Protein 8S9M (pdb70)

Radius of gyration: 17.03 Å; Cα contacts (8 Å, |Δi|>4): 498; chains: 1; bounding box: 38×36×54 Å

Organism: Adineta vaga (NCBI:txid104782)

Structure (mmCIF, N/CA/C/O backbone):
data_8S9M
#
_entry.id   8S9M
#
_cell.length_a   57.581
_cell.length_b   69.096
_cell.length_c   124.498
_cell.angle_alpha   90.000
_cell.angle_beta   90.000
_cell.angle_gamma   90.000
#
_symmetry.space_group_name_H-M   'C 2 2 21'
#
loop_
_entity.id
_entity.type
_entity.pdbx_description
1 polymer 'DNA cytosine-N4 methyltransferase'
2 non-polymer SINEFUNGIN
3 non-polymer 1,2-ETHANEDIOL
4 water water
#
loop_
_atom_site.group_PDB
_atom_site.id
_atom_site.type_symbol
_atom_site.label_atom_id
_atom_site.label_alt_id
_atom_site.label_comp_id
_atom_site.label_asym_id
_atom_site.label_entity_id
_atom_site.label_seq_id
_atom_site.pdbx_PDB_ins_code
_atom_site.Cartn_x
_atom_site.Cartn_y
_atom_site.Cartn_z
_atom_site.occupancy
_atom_site.B_iso_or_equiv
_atom_site.auth_seq_id
_atom_site.auth_comp_id
_atom_site.auth_asym_id
_atom_site.auth_atom_id
_atom_site.pdbx_PDB_model_num
ATOM 1 N N . SER A 1 2 ? 8.56700 9.43500 9.33600 1.000 24.52810 79 SER A N 1
ATOM 2 C CA . SER A 1 2 ? 7.94200 9.50700 8.02300 1.000 22.97265 79 SER A CA 1
ATOM 3 C C . SER A 1 2 ? 8.88000 8.94300 6.96000 1.000 19.21167 79 SER A C 1
ATOM 4 O O . SER A 1 2 ? 10.05500 8.69500 7.22700 1.000 17.87204 79 SER A O 1
ATOM 7 N N . PHE A 1 3 ? 8.34200 8.74100 5.75800 1.000 17.50094 80 PHE A N 1
ATOM 8 C CA . PHE A 1 3 ? 9.12200 8.20800 4.64900 1.000 15.59282 80 PHE A CA 1
ATOM 9 C C . PHE A 1 3 ? 10.29800 9.12400 4.32600 1.000 14.46374 80 PHE A C 1
ATOM 10 O O . PHE A 1 3 ? 10.16200 10.35000 4.28400 1.000 16.18500 80 PHE A O 1
ATOM 18 N N . THR A 1 4 ? 11.45700 8.52100 4.07900 1.000 12.27663 81 THR A N 1
ATOM 19 C CA . THR A 1 4 ? 12.66500 9.26000 3.72100 1.000 13.48467 81 THR A CA 1
ATOM 20 C C . THR A 1 4 ? 12.70500 9.43300 2.20600 1.000 12.63194 81 THR A C 1
ATOM 21 O O . THR A 1 4 ? 12.87800 8.45800 1.47000 1.000 13.54521 81 THR A O 1
ATOM 25 N N . ASN A 1 5 ? 12.56100 10.67400 1.74400 1.000 10.38430 82 ASN A N 1
ATOM 26 C CA . ASN A 1 5 ? 12.67200 10.96300 0.31700 1.000 10.78961 82 ASN A CA 1
ATOM 27 C C . ASN A 1 5 ? 14.12400 10.81900 -0.11600 1.000 11.91869 82 ASN A C 1
ATOM 28 O O . ASN A 1 5 ? 15.04300 11.25400 0.58800 1.000 13.88735 82 ASN A O 1
ATOM 33 N N . LYS A 1 6 ? 14.34300 10.19400 -1.27000 1.000 10.93437 83 LYS A N 1
ATOM 34 C CA . LYS A 1 6 ? 15.72400 9.95700 -1.66700 1.000 12.49245 83 LYS A CA 1
ATOM 35 C C . LYS A 1 6 ? 15.85000 9.65300 -3.15300 1.000 10.79224 83 LYS A C 1
ATOM 36 O O . LYS A 1 6 ? 14.91500 9.18100 -3.80900 1.000 10.43694 83 LYS A O 1
ATOM 42 N N . TYR A 1 7 ? 17.05000 9.92300 -3.65300 1.000 10.26586 84 TYR A N 1
ATOM 43 C CA . TYR A 1 7 ? 17.52700 9.49800 -4.96100 1.000 10.68697 84 TYR A CA 1
ATOM 44 C C . TYR A 1 7 ? 18.57500 8.43000 -4.68200 1.000 11.52391 84 TYR A C 1
ATOM 45 O O . TYR A 1 7 ? 19.59200 8.71200 -4.03300 1.000 12.27663 84 TYR A O 1
ATOM 54 N N . VAL A 1 8 ? 18.31200 7.20700 -5.13500 1.000 11.67393 85 VAL A N 1
ATOM 55 C CA . VAL A 1 8 ? 19.15000 6.04700 -4.84700 1.000 13.26622 85 VAL A CA 1
ATOM 56 C C . VAL A 1 8 ? 19.89900 5.65300 -6.11300 1.000 12.87934 85 VAL A C 1
ATOM 57 O O . VAL A 1 8 ? 19.30800 5.59100 -7.19900 1.000 12.97408 85 VAL A O 1
ATOM 61 N N . VAL A 1 9 ? 21.19800 5.38800 -5.97800 1.000 13.05041 86 VAL A N 1
ATOM 62 C CA . VAL A 1 9 ? 21.98600 4.87100 -7.09400 1.000 13.41624 86 VAL A CA 1
ATOM 63 C C . VAL A 1 9 ? 21.79400 3.35700 -7.11800 1.000 13.74523 86 VAL A C 1
ATOM 64 O O . VAL A 1 9 ? 22.34700 2.62500 -6.28800 1.000 16.25606 86 VAL A O 1
ATOM 68 N N . LEU A 1 10 ? 20.98800 2.88700 -8.06900 1.000 13.46362 87 LEU A N 1
ATOM 69 C CA . LEU A 1 10 ? 20.53700 1.50500 -8.10900 1.000 14.45847 87 LEU A CA 1
ATOM 70 C C . LEU A 1 10 ? 19.89000 1.24100 -9.45900 1.000 13.02935 87 LEU A C 1
ATOM 71 O O . LEU A 1 10 ? 19.24500 2.12400 -10.03300 1.000 13.93999 87 LEU A O 1
ATOM 76 N N . ASP A 1 11 ? 20.06800 0.01600 -9.95000 1.000 12.71879 88 ASP A N 1
ATOM 77 C CA . ASP A 1 11 ? 19.36700 -0.42900 -11.14800 1.000 11.87395 88 ASP A CA 1
ATOM 78 C C . ASP A 1 11 ? 17.85700 -0.29600 -10.96600 1.000 11.76868 88 ASP A C 1
ATOM 79 O O . ASP A 1 11 ? 17.31300 -0.57300 -9.89300 1.000 13.16358 88 ASP A O 1
ATOM 84 N N . SER A 1 12 ? 17.17800 0.08500 -12.05100 1.000 11.02648 89 SER A N 1
ATOM 85 C CA A SER A 1 12 ? 15.75700 0.41800 -11.97700 0.529 11.98186 89 SER A CA 1
ATOM 86 C CA B SER A 1 12 ? 15.75600 0.41600 -11.98600 0.471 12.08977 89 SER A CA 1
ATOM 87 C C . SER A 1 12 ? 14.91000 -0.78800 -11.58400 1.000 12.08450 89 SER A C 1
ATOM 88 O O . SER A 1 12 ? 14.01000 -0.67700 -10.74400 1.000 12.47666 89 SER A O 1
ATOM 93 N N . LEU A 1 13 ? 15.16300 -1.94900 -12.19400 1.000 11.81605 90 LEU A N 1
ATOM 94 C CA . LEU A 1 13 ? 14.38500 -3.13200 -11.83100 1.000 12.99251 90 LEU A CA 1
ATOM 95 C C . LEU A 1 13 ? 14.67100 -3.56600 -10.40000 1.000 12.59246 90 LEU A C 1
ATOM 96 O O . LEU A 1 13 ? 13.75200 -3.96500 -9.67200 1.000 13.33729 90 LEU A O 1
ATOM 101 N N . GLU A 1 14 ? 15.93700 -3.50500 -9.97800 1.000 12.92671 91 GLU A N 1
ATOM 102 C CA . GLU A 1 14 ? 16.24200 -3.81700 -8.58400 1.000 13.90841 91 GLU A CA 1
ATOM 103 C C . GLU A 1 14 ? 15.51500 -2.86000 -7.64800 1.000 13.42940 91 GLU A C 1
ATOM 104 O O . GLU A 1 14 ? 14.99300 -3.27400 -6.60400 1.000 14.36372 91 GLU A O 1
ATOM 106 N N . GLY A 1 15 ? 15.44300 -1.58000 -8.01900 1.000 12.83459 92 GLY A N 1
ATOM 107 C CA . GLY A 1 15 ? 14.73300 -0.62000 -7.18900 1.000 11.38442 92 GLY A CA 1
ATOM 108 C C . GLY A 1 15 ? 13.23600 -0.86800 -7.16000 1.000 11.31336 92 GLY A C 1
ATOM 109 O O . GLY A 1 15 ? 12.60900 -0.83300 -6.09600 1.000 12.84775 92 GLY A O 1
ATOM 110 N N . LEU A 1 16 ? 12.63900 -1.11100 -8.32900 1.000 10.66591 93 LEU A N 1
ATOM 111 C CA . LEU A 1 16 ? 11.20600 -1.38900 -8.37500 1.000 9.92898 93 LEU A CA 1
ATOM 112 C C . LEU A 1 16 ? 10.86000 -2.62800 -7.56600 1.000 11.20019 93 LEU A C 1
ATOM 113 O O . LEU A 1 16 ? 9.82800 -2.66600 -6.88900 1.000 11.73709 93 LEU A O 1
ATOM 118 N N . ARG A 1 17 ? 11.70700 -3.65500 -7.62900 1.000 10.56853 94 ARG A N 1
ATOM 119 C CA . ARG A 1 17 ? 11.45600 -4.88400 -6.88600 1.000 11.73709 94 ARG A CA 1
ATOM 120 C C . ARG A 1 17 ? 11.73000 -4.74800 -5.39600 1.000 12.66352 94 ARG A C 1
ATOM 121 O O . ARG A 1 17 ? 11.43900 -5.68100 -4.63900 1.000 15.01643 94 ARG A O 1
ATOM 129 N N . SER A 1 18 ? 12.27800 -3.61600 -4.96000 1.000 12.65299 95 SER A N 1
ATOM 130 C CA A SER A 1 18 ? 12.42100 -3.32200 -3.54200 0.643 12.93461 95 SER A CA 1
ATOM 131 C CA B SER A 1 18 ? 12.42100 -3.31900 -3.54200 0.357 13.90577 95 SER A CA 1
ATOM 132 C C . SER A 1 18 ? 11.17300 -2.68300 -2.94700 1.000 12.98461 95 SER A C 1
ATOM 133 O O . SER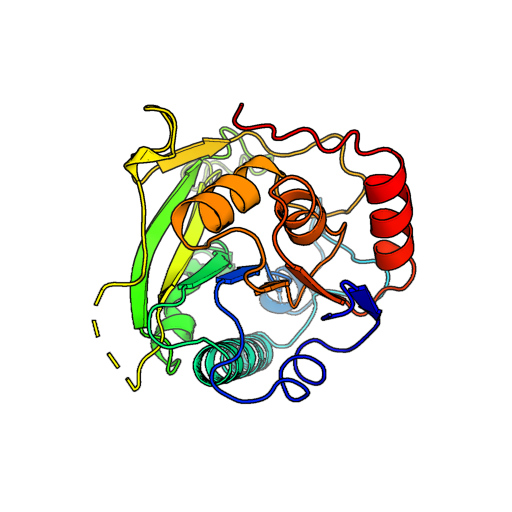 A 1 18 ? 11.11100 -2.50100 -1.72500 1.000 15.07960 95 SER A O 1
ATOM 138 N N . LEU A 1 19 ? 10.18500 -2.34700 -3.77100 1.000 10.10795 96 LEU A N 1
ATOM 139 C CA . LEU A 1 19 ? 8.96700 -1.69800 -3.30900 1.000 9.01308 96 LEU A CA 1
ATOM 140 C C . LEU A 1 19 ? 7.84400 -2.71200 -3.14400 1.000 9.40787 96 LEU A C 1
ATOM 141 O O . LEU A 1 19 ? 7.64700 -3.56900 -4.01300 1.000 9.88950 96 LEU A O 1
ATOM 146 N N . PRO A 1 20 ? 7.09500 -2.62900 -2.04800 1.000 10.12374 97 PRO A N 1
ATOM 147 C CA . PRO A 1 20 ? 5.94400 -3.52000 -1.87200 1.000 9.86055 97 PRO A CA 1
ATOM 148 C C . PRO A 1 20 ? 4.85400 -3.22800 -2.89800 1.000 9.48682 97 PRO A C 1
ATOM 149 O O . PRO A 1 20 ? 4.81100 -2.16300 -3.52100 1.000 11.10281 97 PRO A O 1
ATOM 153 N N . ASP A 1 21 ? 3.96000 -4.20300 -3.06700 1.000 10.05005 98 ASP A N 1
ATOM 154 C CA . ASP A 1 21 ? 2.79000 -4.00000 -3.91400 1.000 11.18703 98 ASP A CA 1
ATOM 155 C C . ASP A 1 21 ? 1.99000 -2.79000 -3.43100 1.000 11.65550 98 ASP A C 1
ATOM 156 O O . ASP A 1 21 ? 1.96300 -2.47300 -2.24000 1.000 11.95028 98 ASP A O 1
ATOM 161 N N . ASN A 1 22 ? 1.32900 -2.11000 -4.37200 1.000 11.47390 99 ASN A N 1
ATOM 162 C CA . ASN A 1 22 ? 0.26800 -1.15400 -4.04000 1.000 13.01619 99 ASN A CA 1
ATOM 163 C C . ASN A 1 22 ? 0.76800 -0.02700 -3.14200 1.000 13.91367 99 ASN A C 1
ATOM 164 O O . ASN A 1 22 ? 0.11100 0.34400 -2.16300 1.000 16.38765 99 ASN A O 1
ATOM 169 N N . SER A 1 23 ? 1.93800 0.52200 -3.46100 1.000 13.56100 100 SER A N 1
ATOM 170 C CA . SER A 1 23 ? 2.58000 1.47000 -2.56400 1.000 14.51111 100 SER A CA 1
ATOM 171 C C . SER A 1 23 ? 2.92400 2.82100 -3.17700 1.000 13.24254 100 SER A C 1
ATOM 172 O O . SER A 1 23 ? 3.33700 3.71900 -2.43800 1.000 16.40607 100 SER A O 1
ATOM 175 N N . VAL A 1 24 ? 2.74500 3.01300 -4.48000 1.000 11.47127 101 VAL A N 1
ATOM 176 C CA . VAL A 1 24 ? 3.13200 4.24800 -5.15900 1.000 11.24493 101 VAL A CA 1
ATOM 177 C C . VAL A 1 24 ? 1.90000 4.85500 -5.82400 1.000 9.96320 101 VAL A C 1
ATOM 178 O O . VAL A 1 24 ? 1.17400 4.15900 -6.54100 1.000 10.05005 101 VAL A O 1
ATOM 182 N N . GLN A 1 25 ? 1.65700 6.15100 -5.58000 1.000 10.38956 102 GLN A N 1
ATOM 183 C CA . GLN A 1 25 ? 0.48900 6.80400 -6.17100 1.000 9.30785 102 GLN A CA 1
ATOM 184 C C . GLN A 1 25 ? 0.74200 7.27600 -7.59800 1.000 9.25522 102 GLN A C 1
ATOM 185 O O . GLN A 1 25 ? -0.17100 7.23400 -8.43000 1.000 9.82897 102 GLN A O 1
ATOM 191 N N . CYS A 1 26 ? 1.95300 7.73300 -7.89900 1.000 9.35786 103 CYS A N 1
ATOM 192 C CA . CYS A 1 26 ? 2.23300 8.34100 -9.19600 1.000 10.00531 103 CYS A CA 1
ATOM 193 C C . CYS A 1 26 ? 3.65900 8.00500 -9.60500 1.000 9.84213 103 CYS A C 1
ATOM 194 O O . CYS A 1 26 ? 4.58900 8.16300 -8.80700 1.000 10.56590 103 CYS A O 1
ATOM 197 N N . VAL A 1 27 ? 3.82200 7.52900 -10.83700 1.000 7.97875 104 VAL A N 1
ATOM 198 C CA . VAL A 1 27 ? 5.12800 7.32300 -11.45600 1.000 7.88137 104 VAL A CA 1
ATOM 199 C C . VAL A 1 27 ? 5.22800 8.27400 -12.64200 1.000 8.14982 104 VAL A C 1
ATOM 200 O O . VAL A 1 27 ? 4.28000 8.39200 -13.42600 1.000 9.56052 104 VAL A O 1
ATOM 204 N N . VAL A 1 28 ? 6.35200 8.97100 -12.75900 1.000 7.58923 105 VAL A N 1
ATOM 205 C CA . VAL A 1 28 ? 6.65600 9.76300 -13.94700 1.000 8.81043 105 VAL A CA 1
ATOM 206 C C . VAL A 1 28 ? 8.05600 9.38400 -14.37900 1.000 8.45249 105 VAL A C 1
ATOM 207 O O . VAL A 1 28 ? 8.99100 9.45700 -13.57500 1.000 10.33166 105 VAL A O 1
ATOM 211 N N . THR A 1 29 ? 8.21000 8.98700 -15.63900 1.000 7.48922 106 THR A N 1
ATOM 212 C CA . THR A 1 29 ? 9.51700 8.48300 -16.02700 1.000 8.11824 106 THR A CA 1
ATOM 213 C C . THR A 1 29 ? 9.67800 8.52200 -17.53700 1.000 7.11549 106 THR A C 1
ATOM 214 O O . THR A 1 29 ? 8.70200 8.43600 -18.28400 1.000 7.95769 106 THR A O 1
ATOM 218 N N . SER A 1 30 ? 10.92900 8.64800 -17.96000 1.000 6.86019 107 SER A N 1
ATOM 219 C CA . SER A 1 30 ? 11.34100 8.51200 -19.34400 1.000 6.67596 107 SER A CA 1
ATOM 220 C C . SER A 1 30 ? 12.58600 7.63300 -19.39300 1.000 7.16023 107 SER A C 1
ATOM 221 O O . SER A 1 30 ? 13.66300 8.05100 -18.93900 1.000 9.70001 107 SER A O 1
ATOM 224 N N . PRO A 1 31 ? 12.48000 6.41200 -19.91000 1.000 7.85505 108 PRO A N 1
ATOM 225 C CA . PRO A 1 31 ? 13.63600 5.50800 -19.93600 1.000 7.62607 108 PRO A CA 1
ATOM 226 C C . PRO A 1 31 ? 14.61300 5.91300 -21.02500 1.000 8.92623 108 PRO A C 1
ATOM 227 O O . PRO A 1 31 ? 14.28200 6.72900 -21.90100 1.000 9.10257 108 PRO A O 1
ATOM 231 N N . PRO A 1 32 ? 15.82700 5.36500 -21.02900 1.000 8.90781 109 PRO A N 1
ATOM 232 C CA A PRO A 1 32 ? 16.65600 5.47200 -22.23400 0.451 9.82107 109 PRO A CA 1
ATOM 233 C CA B PRO A 1 32 ? 16.65300 5.47800 -22.23600 0.549 9.75265 109 PRO A CA 1
ATOM 234 C C . PRO A 1 32 ? 15.87100 4.91700 -23.41300 1.000 9.63421 109 PRO A C 1
ATOM 235 O O . PRO A 1 32 ? 15.10300 3.96300 -23.26700 1.000 10.62380 109 PRO A O 1
ATOM 242 N N . TYR A 1 33 ? 16.05200 5.53400 -24.58600 1.000 8.86570 110 TYR A N 1
ATOM 243 C CA . TYR A 1 33 ? 15.24200 5.20000 -25.76000 1.000 9.64211 110 TYR A CA 1
ATOM 244 C C . TYR A 1 33 ? 15.87400 4.15700 -26.67900 1.000 9.91319 110 TYR A C 1
ATOM 245 O O . TYR A 1 33 ? 15.25300 3.78000 -27.67900 1.000 11.20019 110 TYR A O 1
ATOM 254 N N . ASN A 1 34 ? 17.08300 3.69100 -26.37500 1.000 9.72106 111 ASN A N 1
ATOM 255 C CA . ASN A 1 34 ? 17.75500 2.65000 -27.16100 1.000 9.97636 111 ASN A CA 1
ATOM 256 C C . ASN A 1 34 ? 17.92900 3.04500 -28.62500 1.000 11.36336 111 ASN A C 1
ATOM 257 O O . ASN A 1 34 ? 17.76200 2.22100 -29.52300 1.000 12.11609 111 ASN A O 1
ATOM 262 N N . LYS A 1 35 ? 18.27200 4.31000 -28.86900 1.000 13.18727 112 LYS A N 1
ATOM 263 C CA . LYS A 1 35 ? 18.45200 4.74900 -30.25000 1.000 14.61375 112 LYS A CA 1
ATOM 264 C C . LYS A 1 35 ? 19.67700 4.09800 -30.88500 1.000 14.71640 112 LYS A C 1
ATOM 265 O O . LYS A 1 35 ? 19.61600 3.63300 -32.02900 1.000 15.19803 112 LYS A O 1
ATOM 271 N N . LEU A 1 36 ? 20.79600 4.04200 -30.15800 1.000 13.69785 113 LEU A N 1
ATOM 272 C CA . LEU A 1 36 ? 21.97300 3.36200 -30.69000 1.000 14.84273 113 LEU A CA 1
ATOM 273 C C . LEU A 1 36 ? 21.71500 1.86600 -30.84800 1.000 13.44519 113 LEU A C 1
ATOM 274 O O . LEU A 1 36 ? 22.09300 1.26900 -31.86500 1.000 12.40823 113 LEU A O 1
ATOM 279 N N . GLY A 1 37 ? 21.04200 1.25700 -29.86800 1.000 12.87934 114 GLY A N 1
ATOM 280 C CA . GLY A 1 37 ? 20.77900 -0.17200 -29.93400 1.000 12.68458 114 GLY A CA 1
ATOM 281 C C . GLY A 1 37 ? 19.85300 -0.55500 -31.07300 1.000 13.28202 114 GLY A C 1
ATOM 282 O O . GLY A 1 37 ? 20.04500 -1.59200 -31.71500 1.000 14.16633 114 GLY A O 1
ATOM 283 N N . LEU A 1 38 ? 18.83700 0.27300 -31.33900 1.000 12.80038 115 LEU A N 1
ATOM 284 C CA . LEU A 1 38 ? 17.94800 0.02300 -32.47000 1.000 13.18727 115 LEU A CA 1
ATOM 285 C C . LEU A 1 38 ? 18.71200 0.03400 -33.78600 1.000 14.89274 115 LEU A C 1
ATOM 286 O O . LEU A 1 38 ? 18.38600 -0.72900 -34.70300 1.000 15.56913 115 LEU A O 1
ATOM 291 N N . ARG A 1 39 ? 19.73400 0.88000 -33.88600 1.000 15.97444 116 ARG A N 1
ATOM 292 C CA . ARG A 1 39 ? 20.61600 0.97000 -35.03800 1.000 18.15365 116 ARG A CA 1
ATOM 293 C C . ARG A 1 39 ? 21.67700 -0.12200 -35.06100 1.000 20.39603 116 ARG A C 1
ATOM 294 O O . ARG A 1 39 ? 22.59500 -0.05300 -35.88900 1.000 21.05926 116 ARG A O 1
ATOM 302 N N . GLU A 1 40 ? 21.58200 -1.11800 -34.18000 1.000 22.31205 117 GLU A N 1
ATOM 303 C CA . GLU A 1 40 ? 22.55800 -2.20800 -34.11900 1.000 25.20713 117 GLU A CA 1
ATOM 304 C C . GLU A 1 40 ? 23.97000 -1.70000 -33.83100 1.000 23.79907 117 GLU A C 1
ATOM 305 O O . GLU A 1 40 ? 24.96200 -2.30000 -34.25800 1.000 23.96751 117 GLU A O 1
ATOM 311 N N . GLY A 1 41 ? 24.06900 -0.59200 -33.09700 1.000 23.69642 118 GLY A N 1
ATOM 312 C CA . GLY A 1 41 ? 25.35100 -0.03900 -32.71600 1.000 24.58600 118 GLY A CA 1
ATOM 313 C C . GLY A 1 41 ? 25.99500 0.86500 -33.74100 1.000 25.79404 118 GLY A C 1
ATOM 314 O O . GLY A 1 41 ? 27.16400 1.23000 -33.56900 1.000 26.48360 118 GLY A O 1
ATOM 315 N N . ARG A 1 42 ? 25.28000 1.23100 -34.80100 1.000 26.34674 119 ARG A N 1
ATOM 316 C CA . ARG A 1 42 ? 25.82500 2.13700 -35.80600 1.000 28.39962 119 ARG A CA 1
ATOM 317 C C . ARG A 1 42 ? 25.79100 3.56300 -35.27400 1.000 26.48623 119 ARG A C 1
ATOM 318 O O . ARG A 1 42 ? 24.70700 4.07700 -34.98000 1.000 25.28609 119 ARG A O 1
ATOM 326 N N . PRO A 1 43 ? 26.93400 4.23500 -35.15000 1.000 25.77562 120 PRO A N 1
ATOM 327 C CA . PRO A 1 43 ? 26.94300 5.59100 -34.59000 1.000 25.94669 120 PRO A CA 1
ATOM 328 C C . PRO A 1 43 ? 26.15200 6.56700 -35.44900 1.000 25.92300 120 PRO A C 1
ATOM 329 O O . PRO A 1 43 ? 25.96000 6.37100 -36.65100 1.000 26.05197 120 PRO A O 1
ATOM 333 N N . TYR A 1 44 ? 25.70900 7.64800 -34.80900 1.000 26.42306 121 TYR A N 1
ATOM 334 C CA . TYR A 1 44 ? 24.94500 8.69300 -35.47900 1.000 28.79703 121 TYR A CA 1
ATOM 335 C C . TYR A 1 44 ? 25.28900 10.03900 -34.85200 1.000 30.06824 121 TYR A C 1
ATOM 336 O O . TYR A 1 44 ? 25.72800 10.11600 -33.70300 1.000 29.21550 121 TYR A O 1
ATOM 345 N N . LEU A 1 45 ? 25.09000 11.10300 -35.62900 1.000 32.42115 122 LEU A N 1
ATOM 346 C CA . LEU A 1 45 ? 25.35800 12.45000 -35.14000 1.000 35.41362 122 LEU A CA 1
ATOM 347 C C . LEU A 1 45 ? 24.33000 12.85400 -34.09100 1.000 37.00591 122 LEU A C 1
ATOM 348 O O . LEU A 1 45 ? 23.14900 12.51100 -34.18900 1.000 38.01130 122 LEU A O 1
ATOM 353 N N . GLY A 1 46 ? 24.78200 13.60300 -33.08900 1.000 37.35595 123 GLY A N 1
ATOM 354 C CA . GLY A 1 46 ? 23.91200 13.95700 -31.98500 1.000 37.16646 123 GLY A CA 1
ATOM 355 C C . GLY A 1 46 ? 23.57300 12.78500 -31.09300 1.000 36.42163 123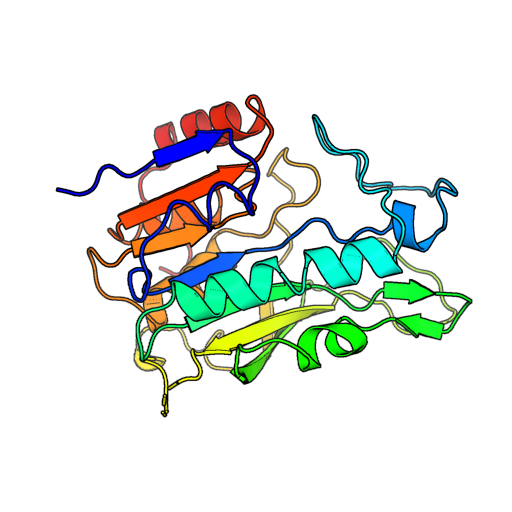 GLY A C 1
ATOM 356 O O . GLY A 1 46 ? 22.49300 12.75400 -30.49700 1.000 36.66377 123 GLY A O 1
ATOM 357 N N . GLN A 1 47 ? 24.48100 11.82100 -30.98200 1.000 35.17148 124 GLN A N 1
ATOM 358 C CA . GLN A 1 47 ? 24.20700 10.58600 -30.26300 1.000 34.12136 124 GLN A CA 1
ATOM 359 C C . GLN A 1 47 ? 24.11700 10.84800 -28.76600 1.000 31.64211 124 GLN A C 1
ATOM 360 O O . GLN A 1 47 ? 24.95200 11.55700 -28.19700 1.000 31.92636 124 GLN A O 1
ATOM 366 N N . ILE A 1 48 ? 23.10200 10.27500 -28.12600 1.000 29.22603 125 ILE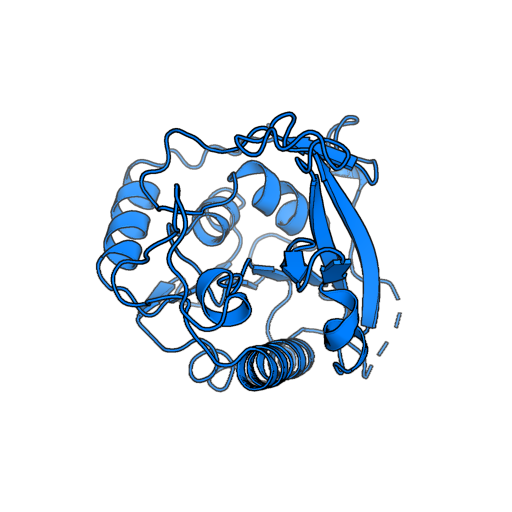 A N 1
ATOM 367 C CA . ILE A 1 48 ? 22.93500 10.41500 -26.68200 1.000 27.60479 125 ILE A CA 1
ATOM 368 C C . ILE A 1 48 ? 23.85600 9.42100 -25.98600 1.000 26.24410 125 ILE A C 1
ATOM 369 O O . ILE A 1 48 ? 23.73100 8.20600 -26.17000 1.000 25.69929 125 ILE A O 1
ATOM 374 N N . ILE A 1 49 ? 24.78400 9.93600 -25.18700 1.000 25.23082 126 ILE A N 1
ATOM 375 C CA . ILE A 1 49 ? 25.69100 9.11600 -24.39900 1.000 24.67549 126 ILE A CA 1
ATOM 376 C C . ILE A 1 49 ? 25.48000 9.48600 -22.94300 1.000 22.94107 126 ILE A C 1
ATOM 377 O O . ILE A 1 49 ? 25.69700 10.64100 -22.55600 1.000 23.36744 126 ILE A O 1
ATOM 382 N N . TYR A 1 50 ? 25.05400 8.51900 -22.14400 1.000 20.65658 127 TYR A N 1
ATOM 383 C CA . TYR A 1 50 ? 24.87200 8.74600 -20.72200 1.000 17.71676 127 TYR A CA 1
ATOM 384 C C . TYR A 1 50 ? 26.17000 8.47600 -19.96900 1.000 18.32736 127 TYR A C 1
ATOM 385 O O . TYR A 1 50 ? 27.08800 7.82200 -20.47300 1.000 19.67489 127 TYR A O 1
ATOM 394 N N . ASP A 1 51 ? 26.22300 8.99000 -18.73700 1.000 18.48001 128 ASP A N 1
ATOM 395 C CA . ASP A 1 51 ? 27.42700 8.90600 -17.91300 1.000 20.22495 128 ASP A CA 1
ATOM 396 C C . ASP A 1 51 ? 27.93600 7.47200 -17.79400 1.000 20.16968 128 ASP A C 1
ATOM 397 O O . ASP A 1 51 ? 29.13500 7.21100 -17.95400 1.000 21.04084 128 ASP A O 1
ATOM 402 N N . THR A 1 52 ? 27.03300 6.52400 -17.51200 1.000 20.44603 129 THR A N 1
ATOM 403 C CA . THR A 1 52 ? 27.40700 5.13000 -17.28700 1.000 20.58289 129 THR A CA 1
ATOM 404 C C . THR A 1 52 ? 26.57300 4.16400 -18.12200 1.000 20.12494 129 THR A C 1
ATOM 405 O O . THR A 1 52 ? 26.47400 2.98200 -17.77400 1.000 21.94095 129 THR A O 1
ATOM 409 N N . TYR A 1 53 ? 25.97000 4.63000 -19.21400 1.000 16.86139 130 TYR A N 1
ATOM 410 C CA . TYR A 1 53 ? 25.12000 3.75700 -20.01300 1.000 16.23500 130 TYR A CA 1
ATOM 411 C C . TYR A 1 53 ? 25.22800 4.13400 -21.48200 1.000 18.00100 130 TYR A C 1
ATOM 412 O O . TYR A 1 53 ? 25.02900 5.29900 -21.83700 1.000 17.49831 130 TYR A O 1
ATOM 421 N N . ASP A 1 54 ? 25.51600 3.14000 -22.33000 1.000 19.92492 131 ASP A N 1
ATOM 422 C CA . ASP A 1 54 ? 25.76700 3.36100 -23.75100 1.000 21.18033 131 ASP A CA 1
ATOM 423 C C . ASP A 1 54 ? 24.50900 3.36800 -24.61600 1.000 18.02469 131 ASP A C 1
ATOM 424 O O . ASP A 1 54 ? 24.60400 3.66800 -25.81200 1.000 17.23512 131 ASP A O 1
ATOM 429 N N . ASP A 1 55 ? 23.34500 3.03600 -24.05800 1.000 15.16382 132 ASP A N 1
ATOM 430 C CA . ASP A 1 55 ? 22.08300 3.07800 -24.80000 1.000 14.62955 132 ASP A CA 1
ATOM 431 C C . ASP A 1 55 ? 22.09500 2.13600 -26.00500 1.000 13.96104 132 ASP A C 1
ATOM 432 O O . ASP A 1 55 ? 21.45800 2.41200 -27.02700 1.000 13.79524 132 ASP A O 1
ATOM 437 N N . ASN A 1 56 ? 22.79800 1.00300 -25.89000 1.000 14.34267 133 ASN A N 1
ATOM 438 C CA . ASN A 1 56 ? 23.11000 0.15000 -27.04300 1.000 15.55597 133 ASN A CA 1
ATOM 439 C C . ASN A 1 56 ? 22.76300 -1.31300 -26.74500 1.000 15.76652 133 ASN A C 1
ATOM 440 O O . ASN A 1 56 ? 23.61900 -2.19800 -26.73400 1.000 17.81414 133 ASN A O 1
ATOM 445 N N A MET A 1 57 ? 21.48500 -1.56200 -26.48300 0.473 14.71377 134 MET A N 1
ATOM 446 N N B MET A 1 57 ? 21.47600 -1.56300 -26.54800 0.527 15.12961 134 MET A N 1
ATOM 447 C CA A MET A 1 57 ? 20.98300 -2.90000 -26.21600 0.473 13.73733 134 MET A CA 1
ATOM 448 C CA B MET A 1 57 ? 20.93800 -2.86900 -26.20600 0.527 14.48479 134 MET A CA 1
ATOM 449 C C A MET A 1 57 ? 20.38000 -3.49200 -27.48000 0.473 14.16107 134 MET A C 1
ATOM 450 C C B MET A 1 57 ? 20.30200 -3.49100 -27.44200 0.527 13.97684 134 MET A C 1
ATOM 451 O O A MET A 1 57 ? 19.90900 -2.77200 -28.36300 0.473 14.49795 134 MET A O 1
ATOM 452 O O B MET A 1 57 ? 19.74400 -2.78600 -28.28600 0.527 13.37150 134 MET A O 1
ATOM 461 N N . ASN A 1 58 ? 20.39100 -4.81900 -27.55100 1.000 14.39268 135 ASN A N 1
ATOM 462 C CA . ASN A 1 58 ? 19.63700 -5.51500 -28.58400 1.000 13.64785 135 ASN A CA 1
ATOM 463 C C . ASN A 1 58 ? 18.17800 -5.09000 -28.45500 1.000 12.94513 135 ASN A C 1
ATOM 464 O O . ASN A 1 58 ? 17.63300 -5.04900 -27.34900 1.000 13.85577 135 ASN A O 1
ATOM 469 N N . GLU A 1 59 ? 17.55700 -4.71800 -29.58000 1.000 12.63194 136 GLU A N 1
ATOM 470 C CA . GLU A 1 59 ? 16.25500 -4.05700 -29.49700 1.000 12.60035 136 GLU A CA 1
ATOM 471 C C . GLU A 1 59 ? 15.18500 -4.97200 -28.90500 1.000 12.00555 136 GLU A C 1
ATOM 472 O O . GLU A 1 59 ? 14.35100 -4.52700 -28.10300 1.000 11.69498 136 GLU A O 1
ATOM 478 N N . ASP A 1 60 ? 15.19100 -6.25400 -29.27500 1.000 13.68206 137 ASP A N 1
ATOM 479 C CA . ASP A 1 60 ? 14.23100 -7.17500 -28.67800 1.000 15.80863 137 ASP A CA 1
ATOM 480 C C . ASP A 1 60 ? 14.45000 -7.29900 -27.17500 1.000 14.65323 137 ASP A C 1
ATOM 481 O O . ASP A 1 60 ? 13.48800 -7.29900 -26.39700 1.000 15.39806 137 ASP A O 1
ATOM 486 N N . ASP A 1 61 ? 15.71200 -7.35300 -26.73900 1.000 13.90577 138 ASP A N 1
ATOM 487 C CA . ASP A 1 61 ? 15.98700 -7.41600 -25.30600 1.000 14.94537 138 ASP A CA 1
ATOM 488 C C . ASP A 1 61 ? 15.59000 -6.12200 -24.60200 1.000 12.22136 138 ASP A C 1
ATOM 489 O O . ASP A 1 61 ? 15.09700 -6.15200 -23.46300 1.000 12.75037 138 ASP A O 1
ATOM 494 N N . TYR A 1 62 ? 15.80200 -4.97900 -25.26000 1.000 10.80014 139 TYR A N 1
ATOM 495 C CA . TYR A 1 62 ? 15.34900 -3.70100 -24.72600 1.000 9.97899 139 TYR A CA 1
ATOM 496 C C . TYR A 1 62 ? 13.84000 -3.70000 -24.50400 1.000 10.04479 139 TYR A C 1
ATOM 497 O O . TYR A 1 62 ? 13.35400 -3.24000 -23.46300 1.000 9.81844 139 TYR A O 1
ATOM 506 N N . GLN A 1 63 ? 13.08200 -4.21800 -25.47100 1.000 9.72369 140 GLN A N 1
ATOM 507 C CA . GLN A 1 63 ? 11.63200 -4.25200 -25.32200 1.000 11.47654 140 GLN A CA 1
ATOM 508 C C . GLN A 1 63 ? 11.20300 -5.17200 -24.18400 1.000 11.31073 140 GLN A C 1
ATOM 509 O O . GLN A 1 63 ? 10.28600 -4.83500 -23.42400 1.000 11.18440 140 GLN A O 1
ATOM 515 N N . LYS A 1 64 ? 11.84600 -6.33800 -24.04900 1.000 11.97660 141 LYS A N 1
ATOM 516 C CA . LYS A 1 64 ? 11.51800 -7.23000 -22.93700 1.000 12.49771 141 LYS A CA 1
ATOM 517 C C . LYS A 1 64 ? 11.83900 -6.57500 -21.59900 1.000 11.91869 141 LYS A C 1
ATOM 518 O O . LYS A 1 64 ? 11.08300 -6.71400 -20.63100 1.000 11.95554 141 LYS A O 1
ATOM 524 N N . TRP A 1 65 ? 12.94900 -5.83900 -21.53900 1.000 10.71065 142 TRP A N 1
ATOM 525 C CA . TRP A 1 65 ? 13.32300 -5.12400 -20.32400 1.000 9.78423 142 TRP A CA 1
ATOM 526 C C . TRP A 1 65 ? 12.29000 -4.06000 -19.97600 1.000 9.46840 142 TRP A C 1
ATOM 527 O O . TRP A 1 65 ? 11.84100 -3.95800 -18.82600 1.000 9.66842 142 TRP A O 1
ATOM 538 N N . GLN A 1 66 ? 11.88100 -3.26600 -20.96500 1.000 8.51039 143 GLN A N 1
ATOM 539 C CA . GLN A 1 66 ? 10.87900 -2.24600 -20.69300 1.000 8.83411 143 GLN A CA 1
ATOM 540 C C . GLN A 1 66 ? 9.55800 -2.87200 -20.26300 1.000 9.65790 143 GLN A C 1
ATOM 541 O O . GLN A 1 66 ? 8.86900 -2.32500 -19.39500 1.000 10.40009 143 GLN A O 1
ATOM 547 N N . LEU A 1 67 ? 9.21000 -4.03500 -20.82500 1.000 10.51063 144 LEU A N 1
ATOM 548 C CA A LEU A 1 67 ? 8.00100 -4.72700 -20.38600 0.610 11.10807 144 LEU A CA 1
ATOM 549 C CA B LEU A 1 67 ? 8.00300 -4.73300 -20.39100 0.390 11.11333 144 LEU A CA 1
ATOM 550 C C . LEU A 1 67 ? 8.11000 -5.16100 -18.93100 1.000 11.19756 144 LEU A C 1
ATOM 551 O O . LEU A 1 67 ? 7.13500 -5.06700 -18.17400 1.000 10.70013 144 LEU A O 1
ATOM 560 N N . GLN A 1 68 ? 9.28600 -5.63700 -18.51500 1.000 11.37916 145 GLN A N 1
ATOM 561 C CA . GLN A 1 68 ? 9.47100 -5.99100 -17.10900 1.000 12.64247 145 GLN A CA 1
ATOM 562 C C . GLN A 1 68 ? 9.31700 -4.76400 -16.21800 1.000 11.62392 145 GLN A C 1
ATOM 563 O O . GLN A 1 68 ? 8.71100 -4.84200 -15.14100 1.000 11.66866 145 GLN A O 1
ATOM 569 N N . ILE A 1 69 ? 9.86100 -3.62400 -16.65600 1.000 10.82646 146 ILE A N 1
ATOM 570 C CA . ILE A 1 69 ? 9.70100 -2.36400 -15.92800 1.000 9.97372 146 ILE A CA 1
ATOM 571 C C . ILE A 1 69 ? 8.22600 -2.01900 -15.77700 1.000 8.98676 146 ILE A C 1
ATOM 572 O O . ILE A 1 69 ? 7.74600 -1.71300 -14.67500 1.000 8.93413 146 ILE A O 1
ATOM 577 N N . LEU A 1 70 ? 7.48300 -2.05400 -16.88800 1.000 8.32616 147 LEU A N 1
ATOM 578 C CA . LEU A 1 70 ? 6.06900 -1.69300 -16.83400 1.000 8.56040 147 LEU A CA 1
ATOM 579 C C . LEU A 1 70 ? 5.28200 -2.66900 -15.97000 1.000 8.33669 147 LEU A C 1
ATOM 580 O O . LEU A 1 70 ? 4.34700 -2.27100 -15.27100 1.000 7.99454 147 LEU A O 1
ATOM 585 N N . ASN A 1 71 ? 5.63500 -3.95400 -16.01200 1.000 8.96308 148 ASN A N 1
ATOM 586 C CA . ASN A 1 71 ? 4.91300 -4.92100 -15.19400 1.000 9.46314 148 ASN A CA 1
ATOM 587 C C . ASN A 1 71 ? 5.19400 -4.71000 -13.71000 1.000 9.56315 148 ASN A C 1
ATOM 588 O O . ASN A 1 71 ? 4.29600 -4.88200 -12.87400 1.000 9.88161 148 ASN A O 1
ATOM 593 N N . GLU A 1 72 ? 6.42600 -4.33100 -13.35700 1.000 8.94729 149 GLU A N 1
ATOM 594 C CA . GLU A 1 72 ? 6.70400 -4.02100 -11.95500 1.000 9.67632 149 GLU A CA 1
ATOM 595 C C . GLU A 1 72 ? 5.96100 -2.76700 -11.52100 1.000 9.24732 149 GLU A C 1
ATOM 596 O O . GLU A 1 72 ? 5.44700 -2.69800 -10.39900 1.000 9.84213 149 GLU A O 1
ATOM 602 N N . ILE A 1 73 ? 5.90700 -1.76100 -12.39500 1.000 8.97624 150 ILE A N 1
ATOM 603 C CA . ILE A 1 73 ? 5.13800 -0.55800 -12.09400 1.000 8.14456 150 ILE A CA 1
ATOM 604 C C . ILE A 1 73 ? 3.68000 -0.90300 -11.81800 1.000 8.16298 150 ILE A C 1
ATOM 605 O O . ILE A 1 73 ? 3.08300 -0.39800 -10.86000 1.000 8.63672 150 ILE A O 1
ATOM 610 N N . ASN A 1 74 ? 3.08700 -1.78000 -12.63600 1.000 7.12865 151 ASN A N 1
ATOM 611 C CA . ASN A 1 74 ? 1.71300 -2.20100 -12.37000 1.000 7.98928 151 ASN A CA 1
ATOM 612 C C . ASN A 1 74 ? 1.57300 -2.79800 -10.97300 1.000 8.74726 151 ASN A C 1
ATOM 613 O O . ASN A 1 74 ? 0.59000 -2.52800 -10.27000 1.000 10.36061 151 ASN A O 1
ATOM 618 N N . ARG A 1 75 ? 2.54900 -3.60800 -10.55300 1.000 8.48670 152 ARG A N 1
ATOM 619 C CA . ARG A 1 75 ? 2.49100 -4.22400 -9.22900 1.000 8.90781 152 ARG A CA 1
ATOM 620 C C . ARG A 1 75 ? 2.56000 -3.18100 -8.12000 1.000 8.47091 152 ARG A C 1
ATOM 621 O O . ARG A 1 75 ? 1.81800 -3.26600 -7.13100 1.000 9.09467 152 ARG A O 1
ATOM 629 N N . ILE A 1 76 ? 3.45100 -2.19100 -8.25600 1.000 8.15509 153 ILE A N 1
ATOM 630 C CA . ILE A 1 76 ? 3.69200 -1.26300 -7.15400 1.000 8.77884 153 ILE A CA 1
ATOM 631 C C . ILE A 1 76 ? 2.72400 -0.09100 -7.12400 1.000 9.39997 153 ILE A C 1
ATOM 632 O O . ILE A 1 76 ? 2.65300 0.61000 -6.10200 1.000 10.95279 153 ILE A O 1
ATOM 637 N N . LEU A 1 77 ? 1.97600 0.14700 -8.19700 1.000 8.52881 154 LEU A N 1
ATOM 638 C CA . LEU A 1 77 ? 0.99800 1.22700 -8.19400 1.000 9.74475 154 LEU A CA 1
ATOM 639 C C . LEU A 1 77 ? -0.13100 0.92300 -7.22000 1.000 9.80528 154 LEU A C 1
ATOM 640 O O . LEU A 1 77 ? -0.60200 -0.21400 -7.12300 1.000 10.74487 154 LEU A O 1
ATOM 645 N N . LYS A 1 78 ? -0.58800 1.95800 -6.52100 1.000 9.51051 155 LYS A N 1
ATOM 646 C CA . LYS A 1 78 ? -1.83700 1.85100 -5.79000 1.000 10.24744 155 LYS A CA 1
ATOM 647 C C . LYS A 1 78 ? -3.00400 1.76400 -6.77000 1.000 10.66854 155 LYS A C 1
ATOM 648 O O . LYS A 1 78 ? -2.9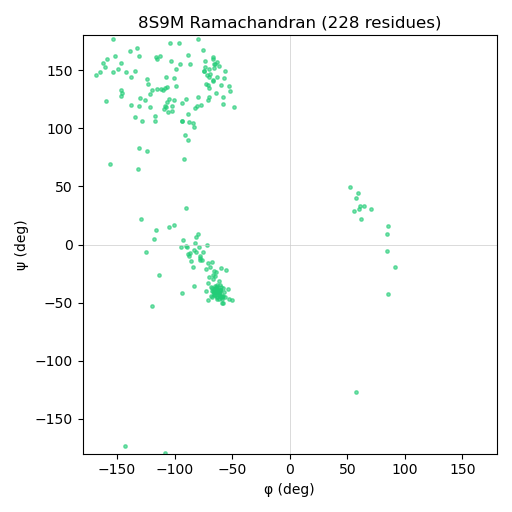6200 2.36300 -7.84900 1.000 11.15544 155 LYS A O 1
ATOM 654 N N . PRO A 1 79 ? -4.05500 1.02600 -6.42400 1.000 11.73446 156 PRO A N 1
ATOM 655 C CA . PRO A 1 79 ? -5.30700 1.14600 -7.17900 1.000 13.48467 156 PRO A CA 1
ATOM 656 C C . PRO A 1 79 ? -5.70800 2.61000 -7.26500 1.000 13.43730 156 PRO A C 1
ATOM 657 O O . PRO A 1 79 ? -5.67800 3.33600 -6.27100 1.000 14.09264 156 PRO A O 1
ATOM 661 N N . GLY A 1 80 ? -6.05700 3.05400 -8.47000 1.000 13.01619 157 GLY A N 1
ATOM 662 C CA . GLY A 1 80 ? -6.35800 4.44800 -8.69500 1.000 13.47414 157 GLY A CA 1
ATOM 663 C C . GLY A 1 80 ? -5.15600 5.32300 -8.96200 1.000 12.60299 157 GLY A C 1
ATOM 664 O O . GLY A 1 80 ? -5.32900 6.51000 -9.27000 1.000 12.77143 157 GLY A O 1
ATOM 665 N N . GLY A 1 81 ? -3.94700 4.78600 -8.85000 1.000 11.75815 158 GLY A N 1
ATOM 666 C CA . GLY A 1 81 ? -2.75400 5.53700 -9.15800 1.000 9.60789 158 GLY A CA 1
ATOM 667 C C . GLY A 1 81 ? -2.49900 5.59200 -10.65100 1.000 8.49986 158 GLY A C 1
ATOM 668 O O . GLY A 1 81 ? -3.20100 4.99000 -11.46000 1.000 10.71065 158 GLY A O 1
ATOM 669 N N . SER A 1 82 ? -1.45000 6.32100 -11.01100 1.000 7.61818 159 SER A N 1
ATOM 670 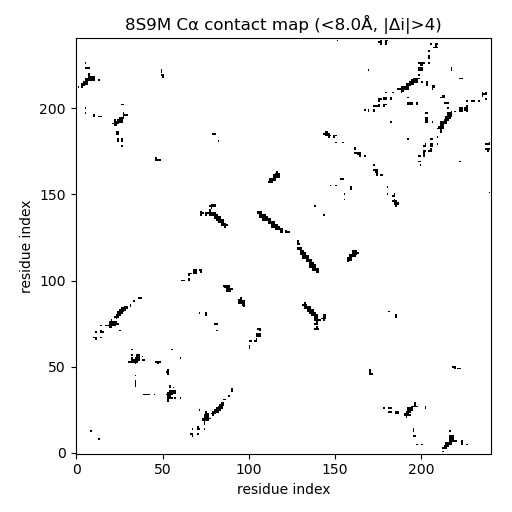C CA . SER A 1 82 ? -1.15500 6.62800 -12.40400 1.000 7.79188 159 SER A CA 1
ATOM 671 C C . SER A 1 82 ? 0.33800 6.49600 -12.65400 1.000 7.44711 159 SER A C 1
ATOM 672 O O . SER A 1 82 ? 1.15300 6.85200 -11.79900 1.000 8.63409 159 SER A O 1
ATOM 675 N N . ALA A 1 83 ? 0.69500 6.02000 -13.84400 1.000 7.14181 160 ALA A N 1
ATOM 676 C CA . ALA A 1 83 ? 2.08400 6.01000 -14.28800 1.000 6.35750 160 ALA A CA 1
ATOM 677 C C . ALA A 1 83 ? 2.14800 6.72100 -15.63000 1.000 6.20485 160 ALA A C 1
ATOM 678 O O . ALA A 1 83 ? 1.42200 6.35500 -16.56000 1.000 8.95255 160 ALA A O 1
ATOM 680 N N . PHE A 1 84 ? 2.99600 7.74400 -15.71900 1.000 6.33118 161 PHE A N 1
ATOM 681 C CA . PHE A 1 84 ? 3.20200 8.52000 -16.93700 1.000 5.23105 161 PHE A CA 1
ATOM 682 C C . PHE A 1 84 ? 4.55300 8.10500 -17.50400 1.000 6.10747 161 PHE A C 1
ATOM 683 O O . PHE A 1 84 ? 5.59500 8.33500 -16.87600 1.000 7.56291 161 PHE A O 1
ATOM 691 N N . TYR A 1 85 ? 4.52700 7.47700 -18.67800 1.000 6.41014 162 TYR A N 1
ATOM 692 C CA . TYR A 1 85 ? 5.68800 6.85600 -19.30500 1.000 5.95219 162 TYR A CA 1
ATOM 693 C C . TYR A 1 85 ? 5.94500 7.59900 -20.60500 1.000 5.99693 162 TYR A C 1
ATOM 694 O O . TYR A 1 85 ? 5.15200 7.50100 -21.54500 1.000 7.15233 162 TYR A O 1
ATOM 703 N N . ASN A 1 86 ? 7.04000 8.34600 -20.65100 1.000 6.37592 163 ASN A N 1
ATOM 704 C CA . ASN A 1 86 ? 7.36300 9.19600 -21.78800 1.000 6.98916 163 ASN A CA 1
ATOM 705 C C . ASN A 1 86 ? 8.26000 8.42200 -22.75400 1.000 6.49173 163 ASN A C 1
ATOM 706 O O . ASN A 1 86 ? 9.33500 7.94400 -22.37200 1.000 9.32365 163 ASN A O 1
ATOM 711 N N . HIS A 1 87 ? 7.80900 8.27000 -24.00100 1.000 7.20760 164 HIS A N 1
ATOM 712 C CA . HIS A 1 87 ? 8.61300 7.60300 -25.02500 1.000 8.31300 164 HIS A CA 1
ATOM 713 C C . HIS A 1 87 ? 8.37500 8.32500 -26.34900 1.000 8.97624 164 HIS A C 1
ATOM 714 O O . HIS A 1 87 ? 7.71300 9.36500 -26.40200 1.000 9.88424 164 HIS A O 1
ATOM 721 N N . LYS A 1 88 ? 8.92400 7.78400 -27.43300 1.000 10.31061 165 LYS A N 1
ATOM 722 C CA . LYS A 1 88 ? 8.85500 8.47700 -28.71200 1.000 10.81330 165 LYS A CA 1
ATOM 723 C C . LYS A 1 88 ? 8.91900 7.46300 -29.84300 1.000 10.83172 165 LYS A C 1
ATOM 724 O O . LYS A 1 88 ? 9.55500 6.41300 -29.72300 1.000 11.55286 165 LYS A O 1
ATOM 730 N N . ASP A 1 89 ? 8.25400 7.79100 -30.94700 1.000 10.52905 166 ASP A N 1
ATOM 731 C CA . ASP A 1 89 ? 8.40000 6.99300 -32.15700 1.000 10.98437 166 ASP A CA 1
ATOM 732 C C . ASP A 1 89 ? 9.84000 7.07600 -32.65100 1.000 11.98712 166 ASP A C 1
ATOM 733 O O . ASP A 1 89 ? 10.41800 8.16500 -32.75200 1.000 13.69522 166 ASP A O 1
ATOM 738 N N . ARG A 1 90 ? 10.42700 5.92200 -32.93400 1.000 11.02648 167 ARG A N 1
ATOM 739 C CA . ARG A 1 90 ? 11.76600 5.81700 -33.49300 1.000 10.90015 167 ARG A CA 1
ATOM 740 C C . ARG A 1 90 ? 11.66500 5.36800 -34.95000 1.000 13.67154 167 ARG A C 1
ATOM 741 O O . ARG A 1 90 ? 10.56900 5.18600 -35.48900 1.000 14.61375 167 ARG A O 1
ATOM 749 N N . ARG A 1 91 ? 12.81700 5.22100 -35.60200 1.000 16.90877 168 ARG A N 1
ATOM 750 C CA . ARG A 1 91 ? 12.88000 4.80600 -37.00000 1.000 21.30140 168 ARG A CA 1
ATOM 751 C C . ARG A 1 91 ? 13.66700 3.50900 -37.10100 1.000 23.46482 168 ARG A C 1
ATOM 752 O O . ARG A 1 91 ? 14.75100 3.39300 -36.52200 1.000 24.01225 168 ARG A O 1
ATOM 760 N N . PHE A 1 92 ? 13.13400 2.54300 -37.84900 1.000 24.40703 169 PHE A N 1
ATOM 761 C CA . PHE A 1 92 ? 13.84800 1.30100 -38.12300 1.000 27.88377 169 PHE A CA 1
ATOM 762 C C . PHE A 1 92 ? 13.64000 0.93700 -39.58200 1.000 29.22077 169 PHE A C 1
ATOM 763 O O . PHE A 1 92 ? 12.50000 0.73700 -40.01400 1.000 28.94705 169 PHE A O 1
ATOM 771 N N . CYS A 1 93 ? 14.74000 0.84700 -40.32900 1.000 30.69463 170 CYS A N 1
ATOM 772 C CA . CYS A 1 93 ? 14.71500 0.45300 -41.73800 1.000 33.20019 170 CYS A CA 1
ATOM 773 C C . CYS A 1 93 ? 13.73100 1.30200 -42.53700 1.000 31.90267 170 CYS A C 1
ATOM 774 O O . CYS A 1 93 ? 12.88300 0.79300 -43.27400 1.000 31.09731 170 CYS A O 1
ATOM 777 N N . LYS A 1 94 ? 13.84100 2.61900 -42.36100 1.000 30.95256 171 LYS A N 1
ATOM 778 C CA . LYS A 1 94 ? 13.03400 3.60600 -43.07300 1.000 29.97875 171 LYS A CA 1
ATOM 779 C C . LYS A 1 94 ? 11.54000 3.47000 -42.78900 1.000 25.04658 171 LYS A C 1
ATOM 780 O O . LYS A 1 94 ? 10.71200 3.92800 -43.57900 1.000 24.35440 171 LYS A O 1
ATOM 786 N N . ARG A 1 95 ? 11.16900 2.84600 -41.67400 1.000 21.51721 172 ARG A N 1
ATOM 787 C CA . ARG A 1 95 ? 9.77000 2.73300 -41.29000 1.000 21.01715 172 ARG A CA 1
ATOM 788 C C . ARG A 1 95 ? 9.60900 3.14400 -39.83600 1.000 18.51422 172 ARG A C 1
ATOM 789 O O . ARG A 1 95 ? 10.57900 3.20000 -39.07600 1.000 17.93521 172 ARG A O 1
ATOM 797 N N . ASP A 1 96 ? 8.36200 3.43800 -39.46500 1.000 17.42988 173 ASP A N 1
ATOM 798 C CA . ASP A 1 96 ? 8.05000 3.86400 -38.10900 1.000 18.49843 173 ASP A CA 1
ATOM 799 C C . ASP A 1 96 ? 8.28500 2.71700 -37.13300 1.000 16.98246 173 ASP A C 1
ATOM 800 O O . ASP A 1 96 ? 8.00000 1.55600 -37.43400 1.000 17.87730 173 ASP A O 1
ATOM 805 N N . HIS A 1 97 ? 8.81500 3.04400 -35.95500 1.000 14.39004 174 HIS A N 1
ATOM 806 C CA . HIS A 1 97 ? 9.06100 2.06200 -34.89700 1.000 13.50309 174 HIS A CA 1
ATOM 807 C C . HIS A 1 97 ? 8.48000 2.63200 -33.60900 1.000 13.48730 174 HIS A C 1
ATOM 808 O O . HIS A 1 97 ? 9.19900 3.23700 -32.80500 1.000 11.85553 174 HIS A O 1
ATOM 815 N N . PRO A 1 98 ? 7.17800 2.46500 -33.38500 1.000 13.77681 175 PRO A N 1
ATOM 816 C CA . PRO A 1 98 ? 6.51800 3.15000 -32.26600 1.000 13.47941 175 PRO A CA 1
ATOM 817 C C . PRO A 1 98 ? 6.62200 2.34700 -30.98300 1.000 14.11896 175 PRO A C 1
ATOM 818 O O . PRO A 1 98 ? 6.77000 1.11400 -31.01600 1.000 14.87694 175 PRO A O 1
ATOM 822 N N . PRO A 1 99 ? 6.53400 3.01200 -29.82500 1.000 13.25570 176 PRO A N 1
ATOM 823 C CA . PRO A 1 99 ? 6.59300 2.27300 -28.55400 1.000 15.05328 176 PRO A CA 1
ATOM 824 C C . PRO A 1 99 ? 5.41900 1.33500 -28.36500 1.000 16.74296 176 PRO A C 1
ATOM 825 O O . PRO A 1 99 ? 5.55100 0.33000 -27.65400 1.000 16.63242 176 PRO A O 1
ATOM 829 N N . GLU A 1 100 ? 4.26800 1.64400 -28.97000 1.000 18.64845 177 GLU A N 1
ATOM 830 C CA . GLU A 1 100 ? 3.09200 0.79500 -28.83300 1.000 22.32257 177 GLU A CA 1
ATOM 831 C C . GLU A 1 100 ? 3.36200 -0.64400 -29.24600 1.000 25.70456 177 GLU A C 1
ATOM 832 O O . GLU A 1 100 ? 2.64600 -1.54700 -28.80300 1.000 27.51530 177 GLU A O 1
ATOM 838 N N . LYS A 1 101 ? 4.38500 -0.88800 -30.06700 1.000 27.69427 178 LYS A N 1
ATOM 839 C CA . LYS A 1 101 ? 4.64700 -2.25600 -30.49600 1.000 31.06573 178 LYS A CA 1
ATOM 840 C C . LYS A 1 101 ? 5.07800 -3.15600 -29.34500 1.000 29.87874 178 LYS A C 1
ATOM 841 O O . LYS A 1 101 ? 4.91700 -4.37700 -29.44200 1.000 30.01823 178 LYS A O 1
ATOM 847 N N . PHE A 1 102 ? 5.61500 -2.59500 -28.26100 1.000 27.98641 179 PHE A N 1
ATOM 848 C CA . PHE A 1 102 ? 5.87500 -3.39100 -27.06700 1.000 27.73638 179 PHE A CA 1
ATOM 849 C C . PHE A 1 102 ? 5.02600 -3.00600 -25.86400 1.000 27.59952 179 PHE A C 1
ATOM 850 O O . PHE A 1 102 ? 4.76300 -3.86300 -25.02000 1.000 27.94167 179 PHE A O 1
ATOM 858 N N . LEU A 1 103 ? 4.56000 -1.75800 -25.78600 1.000 27.19158 180 LEU A N 1
ATOM 859 C CA . LEU A 1 103 ? 3.80800 -1.31100 -24.61700 1.000 28.91547 180 LEU A CA 1
ATOM 860 C C . LEU A 1 103 ? 2.52400 -2.10100 -24.42100 1.000 30.01560 180 LEU A C 1
ATOM 861 O O . LEU A 1 103 ? 2.07800 -2.28400 -23.28400 1.000 30.23405 180 LEU A O 1
ATOM 866 N N . SER A 1 104 ? 1.91300 -2.57200 -25.50800 1.000 30.68937 181 SER A N 1
ATOM 867 C CA . SER A 1 104 ? 0.60000 -3.20000 -25.42400 1.000 32.56327 181 SER A CA 1
ATOM 868 C C . SER A 1 104 ? 0.60700 -4.53200 -24.68200 1.000 32.55801 181 SER A C 1
ATOM 869 O O . SER A 1 104 ? -0.46400 -5.00800 -24.29500 1.000 34.22400 181 SER A O 1
ATOM 872 N N . ASP A 1 105 ? 1.76900 -5.14100 -24.46600 1.000 30.72884 182 ASP A N 1
ATOM 873 C CA . ASP A 1 105 ? 1.84400 -6.44100 -23.81300 1.000 29.65503 182 ASP A CA 1
ATOM 874 C C . ASP A 1 105 ? 1.95700 -6.35300 -22.29400 1.000 24.17280 182 ASP A C 1
ATOM 875 O O . ASP A 1 105 ? 1.97600 -7.39500 -21.63300 1.000 24.53600 182 ASP A O 1
ATOM 880 N N . SER A 1 106 ? 2.02600 -5.15300 -21.72300 1.000 19.43275 183 SER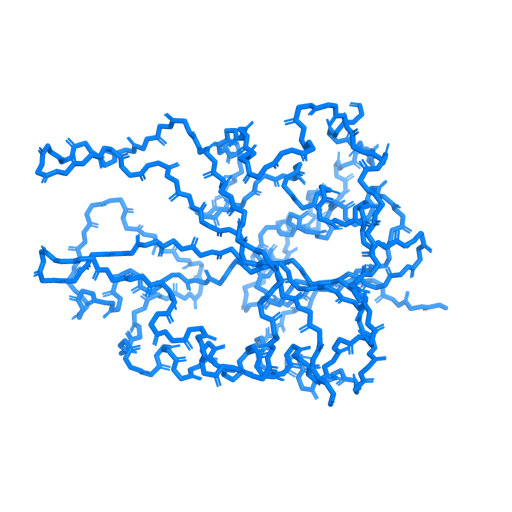 A N 1
ATOM 881 C CA A SER A 1 106 ? 2.24600 -5.05400 -20.29100 0.459 17.33250 183 SER A CA 1
ATOM 882 C CA B SER A 1 106 ? 2.23300 -4.99100 -20.29300 0.541 17.11142 183 SER A CA 1
ATOM 883 C C . SER A 1 106 ? 0.93700 -5.21900 -19.52000 1.000 16.30606 183 SER A C 1
ATOM 884 O O . SER A 1 106 ? -0.16600 -5.16000 -20.07200 1.000 15.99813 183 SER A O 1
ATOM 889 N N . ASP A 1 107 ? 1.08800 -5.44700 -18.21100 1.000 15.72178 184 ASP A N 1
ATOM 890 C CA . ASP A 1 107 ? -0.05400 -5.57400 -17.31100 1.000 16.15078 184 ASP A CA 1
ATOM 891 C C . ASP A 1 107 ? -0.73000 -4.23400 -17.03900 1.000 13.52152 184 ASP A C 1
ATOM 892 O O . ASP A 1 107 ? -1.89000 -4.21500 -16.60800 1.000 14.25582 184 ASP A O 1
ATOM 897 N N . LEU A 1 108 ? -0.03300 -3.12200 -17.25200 1.000 11.59234 185 LEU A N 1
ATOM 898 C CA . LEU A 1 108 ? -0.65600 -1.81700 -17.08400 1.000 11.22651 185 LEU A CA 1
ATOM 899 C C . LEU A 1 108 ? -1.74500 -1.62300 -18.12500 1.000 11.63708 185 LEU A C 1
ATOM 900 O O . LEU A 1 108 ? -1.69200 -2.17800 -19.23000 1.000 13.96894 185 LEU A O 1
ATOM 905 N N . GLU A 1 109 ? -2.73800 -0.81200 -17.77400 1.000 10.77119 186 GLU A N 1
ATOM 906 C CA . GLU A 1 109 ? -3.82100 -0.47900 -18.69300 1.000 11.54497 186 GLU A CA 1
ATOM 907 C C . GLU A 1 109 ? -3.63600 0.95500 -19.16500 1.000 9.65790 186 GLU A C 1
ATOM 908 O O . GLU A 1 109 ? -3.55700 1.87600 -18.34800 1.000 9.99741 186 GLU A O 1
ATOM 914 N N . LEU A 1 110 ? -3.54700 1.14200 -20.47900 1.000 9.65000 187 LEU A N 1
ATOM 915 C CA . LEU A 1 110 ? -3.37700 2.48300 -21.02000 1.000 7.68398 187 LEU A CA 1
ATOM 916 C C . LEU A 1 110 ? -4.67000 3.26700 -20.85600 1.000 7.72345 187 LEU A C 1
ATOM 917 O O . LEU A 1 110 ? -5.73700 2.82700 -21.30000 1.000 10.16059 187 LEU A O 1
ATOM 922 N N . TYR A 1 111 ? -4.57500 4.41900 -20.19600 1.000 6.96284 188 TYR A N 1
ATOM 923 C CA . TYR A 1 111 ? -5.72800 5.27400 -19.96200 1.000 6.84967 188 TYR A CA 1
ATOM 924 C C . TYR A 1 111 ? -5.87400 6.34900 -21.03700 1.000 7.16549 188 TYR A C 1
ATOM 925 O O . TYR A 1 111 ? -6.98600 6.59600 -21.51100 1.000 9.30785 188 TYR A O 1
ATOM 934 N N . GLN A 1 112 ? -4.77000 6.97200 -21.45000 1.000 6.19169 189 GLN A N 1
ATOM 935 C CA . GLN A 1 112 ? -4.78500 7.99600 -22.48600 1.000 5.75480 189 GLN A CA 1
ATOM 936 C C . GLN A 1 112 ? -3.35600 8.21300 -22.95900 1.000 6.16011 189 GLN A C 1
ATOM 937 O O . GLN A 1 112 ? -2.40800 8.06300 -22.18300 1.000 6.70228 189 GLN A O 1
ATOM 943 N N . THR A 1 113 ? -3.20100 8.55600 -24.23500 1.000 6.26275 190 THR A N 1
ATOM 944 C CA . THR A 1 113 ? -1.91100 8.99100 -24.75300 1.000 7.62607 190 THR A CA 1
ATOM 945 C C . THR A 1 113 ? -1.90700 10.51000 -24.85200 1.000 7.40500 190 THR A C 1
ATOM 946 O O . THR A 1 113 ? -2.77700 11.10100 -25.50400 1.000 9.09467 190 THR A O 1
ATOM 950 N N . ILE A 1 114 ? -0.93400 11.12800 -24.21600 1.000 6.34434 191 ILE A N 1
ATOM 951 C CA . ILE A 1 114 ? -0.74600 12.57200 -24.24800 1.000 6.32329 191 ILE A CA 1
ATOM 952 C C . ILE A 1 114 ? 0.35800 12.90100 -25.24100 1.000 7.34446 191 ILE A C 1
ATOM 953 O O . ILE A 1 114 ? 1.34400 12.17000 -25.35700 1.000 7.63923 191 ILE A O 1
ATOM 958 N N . ILE A 1 115 ? 0.19800 14.00600 -25.95900 1.000 7.44974 192 ILE A N 1
ATOM 959 C CA . ILE A 1 115 ? 1.16500 14.44300 -26.95500 1.000 7.05759 192 ILE A CA 1
ATOM 960 C C . ILE A 1 115 ? 1.99600 15.56600 -26.35100 1.000 6.88388 192 ILE A C 1
ATOM 961 O O . ILE A 1 115 ? 1.45700 16.61700 -25.98800 1.000 7.68398 192 ILE A O 1
ATOM 966 N N . TRP A 1 116 ? 3.30700 15.35400 -26.24500 1.000 6.13116 193 TRP A N 1
ATOM 967 C CA . TRP A 1 116 ? 4.24100 16.40600 -25.84700 1.000 5.89692 193 TRP A CA 1
ATOM 968 C C . TRP A 1 116 ? 4.77900 17.06300 -27.11600 1.000 5.81796 193 TRP A C 1
ATOM 969 O O . TRP A 1 116 ? 5.57900 16.46700 -27.85100 1.000 6.43119 193 TRP A O 1
ATOM 980 N N . ASP A 1 117 ? 4.31300 18.28300 -27.38300 1.000 6.54700 194 ASP A N 1
ATOM 981 C CA . ASP A 1 117 ? 4.76900 19.08000 -28.52200 1.000 6.18906 194 ASP A CA 1
ATOM 982 C C . ASP A 1 117 ? 6.00100 19.86600 -28.07500 1.000 6.31013 194 ASP A C 1
ATOM 983 O O . ASP A 1 117 ? 5.88900 20.83800 -27.31600 1.000 7.79452 194 ASP A O 1
ATOM 988 N N . ARG A 1 118 ? 7.17400 19.43300 -28.53100 1.000 6.45751 195 ARG A N 1
ATOM 989 C CA . ARG A 1 118 ? 8.42400 20.12200 -28.22100 1.000 7.10496 195 ARG A CA 1
ATOM 990 C C . ARG A 1 118 ? 8.70400 21.31200 -29.13200 1.000 8.82885 195 ARG A C 1
ATOM 991 O O . ARG A 1 118 ? 9.70300 22.01000 -28.92000 1.000 11.26862 195 ARG A O 1
ATOM 999 N N . GLY A 1 119 ? 7.87000 21.54600 -30.13500 1.000 8.74726 196 GLY A N 1
ATOM 1000 C CA . GLY A 1 119 ? 7.95700 22.72400 -31.00200 1.000 10.23165 196 GLY A CA 1
ATOM 1001 C C . GLY A 1 119 ? 8.91200 22.59500 -32.16700 1.000 10.59485 196 GLY A C 1
ATOM 1002 O O . GLY A 1 119 ? 8.58900 22.99600 -33.28800 1.000 12.53456 196 GLY A O 1
ATOM 1003 N N . SER A 1 120 ? 10.09300 22.03000 -31.91600 1.000 11.01859 197 SER A N 1
ATOM 1004 C CA . SER A 1 120 ? 11.11800 21.92800 -32.93800 1.000 11.45285 197 SER A CA 1
ATOM 1005 C C . SER A 1 120 ? 11.98900 20.71500 -32.65100 1.000 10.76066 197 SER A C 1
ATOM 1006 O O . SER A 1 120 ? 12.00100 20.18200 -31.53700 1.000 11.45022 197 SER A O 1
ATOM 1009 N N . THR A 1 121 ? 12.72400 20.28900 -33.67900 1.000 11.32915 198 THR A N 1
ATOM 1010 C CA . THR A 1 121 ? 13.65900 19.18100 -33.57900 1.000 11.33968 198 THR A CA 1
ATOM 1011 C C . THR A 1 121 ? 14.89200 19.48800 -34.41400 1.000 12.47929 198 THR A C 1
ATOM 1012 O O . THR A 1 121 ? 14.81500 20.17300 -35.43800 1.000 13.92157 198 THR A O 1
ATOM 1016 N N . VAL A 1 122 ? 16.04100 18.97300 -33.96500 1.000 13.76102 199 VAL A N 1
ATOM 1017 C CA . VAL A 1 122 ? 17.24700 19.09700 -34.76900 1.000 14.74272 199 VAL A CA 1
ATOM 1018 C C . VAL A 1 122 ? 17.18800 18.20900 -36.00400 1.000 16.33238 199 VAL A C 1
ATOM 1019 O O . VAL A 1 122 ? 17.96400 18.40900 -36.94500 1.000 18.41684 199 VAL A O 1
ATOM 1023 N N . ASN A 1 123 ? 16.27900 17.23700 -36.03300 1.000 15.16645 200 ASN A N 1
ATOM 1024 C CA . ASN A 1 123 ? 16.18900 16.30200 -37.15100 1.000 15.05065 200 ASN A CA 1
ATOM 1025 C C . ASN A 1 123 ? 15.38000 16.94600 -38.26600 1.000 15.48228 200 ASN A C 1
ATOM 1026 O O . ASN A 1 123 ? 14.14500 16.94800 -38.23600 1.000 16.68769 200 ASN A O 1
ATOM 1031 N N . GLN A 1 124 ? 16.07100 17.46000 -39.28000 1.000 16.77454 201 GLN A N 1
ATOM 1032 C CA . GLN A 1 124 ? 15.40800 18.13800 -40.38500 1.000 17.01931 201 GLN A CA 1
ATOM 1033 C C . GLN A 1 124 ? 15.34800 17.30600 -41.66000 1.000 17.05878 201 GLN A C 1
ATOM 1034 O O . GLN A 1 124 ? 15.05300 17.85200 -42.73000 1.000 19.53013 201 GLN A O 1
ATOM 1040 N N . ASN A 1 125 ? 15.60800 16.00200 -41.56500 1.000 14.23213 202 ASN A N 1
ATOM 1041 C CA . ASN A 1 125 ? 15.46600 15.08800 -42.69600 1.000 14.35056 202 ASN A CA 1
ATOM 1042 C C . ASN A 1 125 ? 14.12200 15.29800 -43.37700 1.000 13.27412 202 ASN A C 1
ATOM 1043 O O . ASN A 1 125 ? 13.06900 15.10700 -42.76300 1.000 13.56363 202 ASN A O 1
ATOM 1048 N N . ALA A 1 126 ? 14.15500 15.69200 -44.65100 1.000 13.50573 203 ALA A N 1
ATOM 1049 C CA . ALA A 1 126 ? 12.93400 16.05400 -45.36600 1.000 13.17148 203 ALA A CA 1
ATOM 1050 C C . ALA A 1 126 ? 12.16800 14.85500 -45.91100 1.000 12.16609 203 ALA A C 1
ATOM 1051 O O . ALA A 1 126 ? 11.17800 15.05100 -46.62600 1.000 12.97672 203 ALA A O 1
ATOM 1053 N N . ARG A 1 127 ? 12.58000 13.63000 -45.59500 1.000 10.46852 204 ARG A N 1
ATOM 1054 C CA . ARG A 1 127 ? 11.84500 12.45100 -46.04000 1.000 11.95291 204 ARG A CA 1
ATOM 1055 C C . ARG A 1 127 ? 10.59700 12.16900 -45.20900 1.000 10.46326 204 ARG A C 1
ATOM 1056 O O . ARG A 1 127 ? 9.86800 11.22100 -45.51700 1.000 10.98437 204 ARG A O 1
ATOM 1064 N N . TYR A 1 128 ? 10.33400 12.95600 -44.16900 1.000 9.17363 205 TYR A N 1
ATOM 1065 C CA . TYR A 1 128 ? 9.12500 12.80800 -43.36600 1.000 9.14468 205 TYR A CA 1
ATOM 1066 C C . TYR A 1 128 ? 8.79700 14.16000 -42.75100 1.000 8.15509 205 TYR A C 1
ATOM 1067 O O . TYR A 1 128 ? 9.52600 15.13600 -42.93900 1.000 8.75516 205 TYR A O 1
ATOM 1076 N N . PHE A 1 129 ? 7.67800 14.22800 -42.03000 1.000 7.08917 206 PHE A N 1
ATOM 1077 C CA . PHE A 1 129 ? 7.34900 15.46200 -41.32800 1.000 7.01284 206 PHE A CA 1
ATOM 1078 C C . PHE A 1 129 ? 8.23700 15.62300 -40.09200 1.000 6.95231 206 PHE A C 1
ATOM 1079 O O . PHE A 1 129 ? 8.65200 14.64600 -39.46900 1.000 7.91295 206 PHE A O 1
ATOM 1087 N N . ARG A 1 130 ? 8.52700 16.87400 -39.73900 1.000 7.27340 207 ARG A N 1
ATOM 1088 C CA . ARG A 1 130 ? 9.49900 17.15100 -38.67600 1.000 7.03127 207 ARG A CA 1
ATOM 1089 C C . ARG A 1 130 ? 9.06800 16.48900 -37.37400 1.000 6.94968 207 ARG A C 1
ATOM 1090 O O . ARG A 1 130 ? 7.96600 16.77700 -36.87600 1.000 7.55501 207 ARG A O 1
ATOM 1098 N N . PRO A 1 131 ? 9.88000 15.59500 -36.80300 1.000 7.78925 208 PRO A N 1
ATOM 1099 C CA . PRO A 1 131 ? 9.42800 14.77500 -35.65600 1.000 8.04981 208 PRO A CA 1
ATOM 1100 C C . PRO A 1 131 ? 9.73700 15.39000 -34.28900 1.000 8.49460 208 PRO A C 1
ATOM 1101 O O . PRO A 1 131 ? 10.63400 14.97500 -33.55500 1.000 9.43682 208 PRO A O 1
ATOM 1105 N N . TYR A 1 132 ? 8.97900 16.42800 -33.93500 1.000 7.63660 209 TYR A N 1
ATOM 1106 C CA . TYR A 1 132 ? 9.16400 17.13500 -32.67000 1.000 7.73135 209 TYR A CA 1
ATOM 1107 C C . TYR A 1 132 ? 8.15400 16.72500 -31.59500 1.000 8.36300 209 TYR A C 1
ATOM 1108 O O . TYR A 1 132 ? 7.98600 17.44900 -30.60800 1.000 9.61052 209 TYR A O 1
ATOM 1117 N N . VAL A 1 133 ? 7.47300 15.59300 -31.76300 1.000 7.84715 210 VAL A N 1
ATOM 1118 C CA . VAL A 1 133 ? 6.50200 15.10700 -30.78600 1.000 8.03402 210 VAL A CA 1
ATOM 1119 C C . VAL A 1 133 ? 7.07000 13.91200 -30.03100 1.000 8.37090 210 VAL A C 1
ATOM 1120 O O . VAL A 1 133 ? 7.65800 13.00000 -30.62900 1.000 9.44998 210 VAL A O 1
ATOM 1124 N N . GLU A 1 134 ? 6.88100 13.91400 -28.71300 1.000 6.47594 211 GLU A N 1
ATOM 1125 C CA . GLU A 1 134 ? 7.03100 12.71500 -27.90900 1.000 6.99442 211 GLU A CA 1
ATOM 1126 C C . GLU A 1 134 ? 5.67700 12.36300 -27.31200 1.000 6.73386 211 GLU A C 1
ATOM 1127 O O . GLU A 1 134 ? 4.75900 13.18500 -27.27200 1.000 8.68673 211 GLU A O 1
ATOM 1133 N N . LYS A 1 135 ? 5.53300 11.11600 -26.90500 1.000 7.09706 212 LYS A N 1
ATOM 1134 C CA . LYS A 1 135 ? 4.28800 10.65800 -26.32200 1.000 6.57595 212 L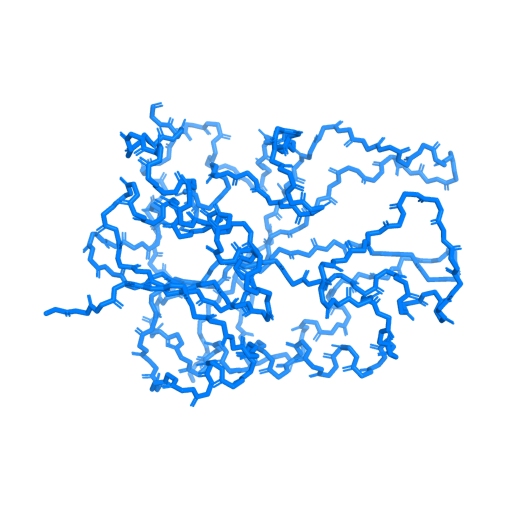YS A CA 1
ATOM 1135 C C . LYS A 1 135 ? 4.46500 10.46500 -24.82600 1.000 5.57320 212 LYS A C 1
ATOM 1136 O O . LYS A 1 135 ? 5.53900 10.07400 -24.35600 1.000 7.80504 212 LYS A O 1
ATOM 1142 N N . ILE A 1 136 ? 3.41900 10.78000 -24.08100 1.000 5.89429 213 ILE A N 1
ATOM 1143 C CA . ILE A 1 136 ? 3.36800 10.47700 -22.66300 1.000 6.46278 213 ILE A CA 1
ATOM 1144 C C . ILE A 1 136 ? 2.20700 9.51600 -22.48700 1.000 6.56016 213 ILE A C 1
ATOM 1145 O O . ILE A 1 136 ? 1.04200 9.91100 -22.60000 1.000 7.84189 213 ILE A O 1
ATOM 1150 N N . PHE A 1 137 ? 2.52000 8.25100 -22.24600 1.000 5.30211 214 PHE A N 1
ATOM 1151 C CA . PHE A 1 137 ? 1.50000 7.23800 -22.03400 1.000 4.48096 214 PHE A CA 1
ATOM 1152 C C . PHE A 1 137 ? 1.03600 7.29000 -20.58700 1.000 5.57320 214 PHE A C 1
ATOM 1153 O O . PHE A 1 137 ? 1.82600 7.07700 -19.66900 1.000 7.06548 214 PHE A O 1
ATOM 1161 N N . TRP A 1 138 ? -0.23600 7.60300 -20.38800 1.000 5.59688 215 TRP A N 1
ATOM 1162 C CA . TRP A 1 138 ? -0.83000 7.65100 -19.06100 1.000 5.04419 215 TRP A CA 1
ATOM 1163 C C . TRP A 1 138 ? -1.46300 6.29400 -18.80500 1.000 6.52331 215 TRP A C 1
ATOM 1164 O O . TRP A 1 138 ? -2.50800 5.97300 -19.38400 1.000 6.89441 215 TRP A O 1
ATOM 1175 N N . PHE A 1 139 ? -0.82000 5.49900 -17.95000 1.000 5.30474 216 PHE A N 1
ATOM 1176 C CA . PHE A 1 139 ? -1.29000 4.17400 -17.58500 1.000 6.06273 216 PHE A CA 1
ATOM 1177 C C . PHE A 1 139 ? -1.92100 4.20900 -16.20300 1.000 7.18918 216 PHE A C 1
ATOM 1178 O O . PHE A 1 139 ? -1.60900 5.05800 -15.36100 1.000 7.85242 216 PHE A O 1
ATOM 1186 N N . THR A 1 140 ? -2.77500 3.23100 -15.95300 1.000 8.21825 217 THR A N 1
ATOM 1187 C CA . THR A 1 140 ? -3.26700 2.99900 -14.60700 1.000 10.34745 217 THR A CA 1
ATOM 1188 C C . THR A 1 140 ? -3.15900 1.51300 -14.28800 1.000 9.76317 217 THR A C 1
ATOM 1189 O O . THR A 1 140 ? -2.86900 0.68500 -15.15600 1.000 11.16860 217 THR A O 1
ATOM 1193 N N . LYS A 1 141 ? -3.36100 1.18500 -13.01700 1.000 9.48682 218 LYS A N 1
ATOM 1194 C CA . LYS A 1 141 ? -3.17700 -0.18100 -12.55300 1.000 10.16059 218 LYS A CA 1
ATOM 1195 C C . LYS A 1 141 ? -4.30000 -1.08100 -13.06100 1.000 12.21873 218 LYS A C 1
ATOM 1196 O O . LYS A 1 141 ? -5.45400 -0.66200 -13.19800 1.000 13.89262 218 LYS A O 1
ATOM 1202 N N . SER A 1 142 ? -3.95800 -2.33400 -13.33400 1.000 13.45309 219 SER A N 1
ATOM 1203 C CA . SER A 1 142 ? -4.94400 -3.35300 -13.66500 1.000 18.62476 219 SER A CA 1
ATOM 1204 C C . SER A 1 142 ? -4.97900 -4.36100 -12.52800 1.000 24.09121 219 SER A C 1
ATOM 1205 O O . SER A 1 142 ? -3.92500 -4.79600 -12.05200 1.000 25.07290 219 SER A O 1
ATOM 1208 N N . ILE A 1 143 ? -6.18000 -4.72600 -12.09600 1.000 28.09695 220 ILE A N 1
ATOM 1209 C CA . ILE A 1 143 ? -6.32400 -5.71300 -11.03000 1.000 32.00531 220 ILE A CA 1
ATOM 1210 C C . ILE A 1 143 ? -7.10600 -6.93300 -11.51000 1.000 34.51877 220 ILE A C 1
ATOM 1211 O O . ILE A 1 143 ? -8.29600 -6.83900 -11.81000 1.000 35.88999 220 ILE A O 1
ATOM 1216 N N . THR A 1 149 ? -11.77700 4.66000 -12.82800 1.000 28.49700 226 THR A N 1
ATOM 1217 C CA . THR A 1 149 ? -10.86400 5.65600 -13.37900 1.000 24.80182 226 THR A CA 1
ATOM 1218 C C . THR A 1 149 ? -9.82700 6.09200 -12.34200 1.000 20.87766 226 THR A C 1
ATOM 1219 O O . THR A 1 149 ? -10.10700 6.09600 -11.14200 1.000 22.06991 226 THR A O 1
ATOM 1223 N N . PRO A 1 150 ? -8.63300 6.45700 -12.80500 1.000 16.24290 227 PRO A N 1
ATOM 1224 C CA . PRO A 1 150 ? -7.59700 6.92900 -11.88100 1.000 14.90589 227 PRO A CA 1
ATOM 1225 C C . PRO A 1 150 ? -7.97800 8.24600 -11.22600 1.000 12.44771 227 PRO A C 1
ATOM 1226 O O . PRO A 1 150 ? -8.76900 9.03100 -11.75600 1.000 13.83208 227 PRO A O 1
ATOM 1230 N N . LYS A 1 151 ? -7.39800 8.48300 -10.05100 1.000 10.90278 228 LYS A N 1
ATOM 1231 C CA . LYS A 1 151 ? -7.52100 9.78400 -9.40700 1.000 10.78698 228 LYS A CA 1
ATOM 1232 C C . LYS A 1 151 ? -6.97700 10.86500 -10.33600 1.000 9.88687 228 LYS A C 1
ATOM 1233 O O . LYS A 1 151 ? -5.84900 10.76500 -10.82600 1.000 10.05531 228 LYS A O 1
ATOM 1239 N N . PHE A 1 152 ? -7.78100 11.89800 -10.58900 1.000 9.09730 229 PHE A N 1
ATOM 1240 C CA . PHE A 1 152 ? -7.39300 12.90900 -11.57200 1.000 9.53946 229 PHE A CA 1
ATOM 1241 C C . PHE A 1 152 ? -8.18900 14.17600 -11.32100 1.000 10.31850 229 PHE A C 1
ATOM 1242 O O . PHE A 1 152 ? -9.42500 14.14400 -11.34700 1.000 11.64761 229 PHE A O 1
ATOM 1250 N N . HIS A 1 153 ? -7.48800 15.29000 -11.12100 1.000 10.10532 230 HIS A N 1
ATOM 1251 C CA . HIS A 1 153 ? -8.09800 16.57700 -10.78500 1.000 10.27902 230 HIS A CA 1
ATOM 1252 C C . HIS A 1 153 ? -7.64900 17.60100 -11.82600 1.000 11.01069 230 HIS A C 1
ATOM 1253 O O . HIS A 1 153 ? -6.74300 18.39800 -11.58200 1.000 11.71341 230 HIS A O 1
ATOM 1260 N N . ARG A 1 154 ? -8.30400 17.58500 -12.98900 1.000 11.46601 231 ARG A N 1
ATOM 1261 C CA . ARG A 1 154 ? -7.92800 18.49300 -14.06600 1.000 11.08438 231 ARG A CA 1
ATOM 1262 C C . ARG A 1 154 ? -8.15200 19.95300 -13.69000 1.000 12.68721 231 ARG A C 1
ATOM 1263 O O . ARG A 1 154 ? -7.49700 20.84000 -14.25300 1.000 12.86618 231 ARG A O 1
ATOM 1271 N N . ASP A 1 155 ? -9.04800 20.21000 -12.73600 1.000 13.59521 232 ASP A N 1
ATOM 1272 C CA . ASP A 1 155 ? -9.32500 21.56200 -12.26700 1.000 15.53755 232 ASP A CA 1
ATOM 1273 C C . ASP A 1 155 ? -8.09600 22.25600 -11.69400 1.000 14.28214 232 ASP A C 1
ATOM 1274 O O . ASP A 1 155 ? -8.08700 23.48800 -11.60400 1.000 15.31121 232 ASP A O 1
ATOM 1279 N N . ARG A 1 156 ? -7.06500 21.50300 -11.30500 1.000 12.40823 233 ARG A N 1
ATOM 1280 C CA . ARG A 1 156 ? -5.85400 22.08400 -10.74000 1.000 12.05292 233 ARG A CA 1
ATOM 1281 C C . ARG A 1 156 ? -4.93500 22.69000 -11.79100 1.000 13.27412 233 ARG A C 1
ATOM 1282 O O . ARG A 1 156 ? -3.97400 23.37700 -11.42700 1.000 15.17961 233 ARG A O 1
ATOM 1290 N N . LEU A 1 157 ? -5.21100 22.46000 -13.09700 1.000 12.04239 234 LEU A N 1
ATOM 1291 C CA . LEU A 1 157 ? -4.31000 22.90700 -14.14700 1.000 12.27663 234 LEU A CA 1
ATOM 1292 C C . LEU A 1 157 ? -4.78800 24.21600 -14.75500 1.000 14.54532 234 LEU A C 1
ATOM 1293 O O . LEU A 1 157 ? -5.99100 24.48400 -14.80500 1.000 15.82706 234 LEU A O 1
ATOM 1298 N N . PRO A 1 158 ? -3.85800 25.03000 -15.24700 1.000 15.89285 235 PRO A N 1
ATOM 1299 C CA . PRO A 1 158 ? -4.24900 26.17000 -16.07400 1.000 16.52188 235 PRO A CA 1
ATOM 1300 C C . PRO A 1 158 ? -4.85300 25.67400 -17.37800 1.000 15.36121 235 PRO A C 1
ATOM 1301 O O . PRO A 1 158 ? -4.64800 24.53200 -17.79500 1.000 14.72166 235 PRO A O 1
ATOM 1305 N N . GLU A 1 159 ? -5.61100 26.56700 -18.01700 1.000 16.31133 236 GLU A N 1
ATOM 1306 C CA . GLU A 1 159 ? -6.35400 26.21700 -19.22300 1.000 17.52989 236 GLU A CA 1
ATOM 1307 C C . GLU A 1 159 ? -5.44900 25.59500 -20.28100 1.000 15.89022 236 GLU A C 1
ATOM 1308 O O . GLU A 1 159 ? -5.83900 24.63600 -20.95600 1.000 15.77705 236 GLU A O 1
ATOM 1314 N N . TYR A 1 160 ? -4.22500 26.10800 -20.41200 1.000 15.26910 237 TYR A N 1
ATOM 1315 C CA A TYR A 1 160 ? -3.41900 25.65200 -21.53700 0.511 14.64271 237 TYR A CA 1
ATOM 1316 C CA B TYR A 1 160 ? -3.26000 25.72400 -21.43800 0.489 15.00591 237 TYR A CA 1
ATOM 1317 C C . TYR A 1 160 ? -2.83200 24.26200 -21.34400 1.000 13.43467 237 TYR A C 1
ATOM 1318 O O . TYR A 1 160 ? -2.23700 23.73800 -22.28900 1.000 13.96631 237 TYR A O 1
ATOM 1335 N N . PHE A 1 161 ? -3.04300 23.61800 -20.19500 1.000 10.67644 238 PHE A N 1
ATOM 1336 C CA . PHE A 1 161 ? -2.61100 22.23500 -20.01400 1.000 9.91582 238 PHE A CA 1
ATOM 1337 C C . PHE A 1 161 ? -3.76800 21.27100 -19.78500 1.000 9.65000 238 PHE A C 1
ATOM 1338 O O . PHE A 1 161 ? -3.53000 20.11700 -19.41500 1.000 9.85529 238 PHE A O 1
ATOM 1346 N N . LYS A 1 162 ? -5.01000 21.69700 -20.02300 1.000 9.72369 239 LYS A N 1
ATOM 1347 C CA . LYS A 1 162 ? -6.16000 20.81300 -19.85500 1.000 9.79739 239 LYS A CA 1
ATOM 1348 C C . LYS A 1 162 ? -6.38600 19.89200 -21.04900 1.000 8.47354 239 LYS A C 1
ATOM 1349 O O . LYS A 1 162 ? -7.25500 19.01200 -20.98200 1.000 8.86306 239 LYS A O 1
ATOM 1355 N N . GLY A 1 163 ? -5.63100 20.07100 -22.13300 1.000 8.36037 240 GLY A N 1
ATOM 1356 C CA . GLY A 1 163 ? -5.83400 19.31200 -23.34600 1.000 8.82359 240 GLY A CA 1
ATOM 1357 C C . GLY A 1 163 ? -4.79400 18.21600 -23.53100 1.000 8.10245 240 GLY A C 1
ATOM 1358 O O . GLY A 1 163 ? -3.80900 18.10300 -22.80500 1.000 7.88926 240 GLY A O 1
ATOM 1359 N N . VAL A 1 164 ? -5.02800 17.39900 -24.55800 1.000 7.50501 241 VAL A N 1
ATOM 1360 C CA . VAL A 1 164 ? -4.17000 16.24400 -24.80600 1.000 7.36815 241 VAL A CA 1
ATOM 1361 C C . VAL A 1 164 ? -2.84500 16.59800 -25.47100 1.000 6.81282 241 VAL A C 1
ATOM 1362 O O . VAL A 1 164 ? -1.95200 15.74100 -25.53100 1.000 8.17351 241 VAL A O 1
ATOM 1366 N N . ILE A 1 165 ? -2.67500 17.82500 -25.97300 1.000 6.81545 242 ILE A N 1
ATOM 1367 C CA . ILE A 1 165 ? -1.37500 18.30600 -26.42900 1.000 6.70228 242 ILE A CA 1
ATOM 1368 C C . ILE A 1 165 ? -0.83400 19.27700 -25.39500 1.000 7.07601 242 ILE A C 1
ATOM 1369 O O . ILE A 1 165 ? -1.50800 20.25600 -25.04900 1.000 8.68936 242 ILE A O 1
ATOM 1374 N N . TRP A 1 166 ? 0.38100 19.01200 -24.91500 1.000 6.79440 243 TRP A N 1
ATOM 1375 C CA . TRP A 1 166 ? 1.09300 19.91600 -24.01900 1.000 7.51290 243 TRP A CA 1
ATOM 1376 C C . TRP A 1 166 ? 2.23500 20.56500 -24.79100 1.000 7.96296 243 TRP A C 1
ATOM 1377 O O . TRP A 1 166 ? 3.16400 19.87400 -25.23300 1.000 8.14193 243 TRP A O 1
ATOM 1388 N N . ARG A 1 167 ? 2.18900 21.89200 -24.91100 1.000 8.32353 244 ARG A N 1
ATOM 1389 C CA . ARG A 1 167 ? 3.22000 22.67600 -25.59800 1.000 9.86318 244 ARG A CA 1
ATOM 1390 C C . ARG A 1 167 ? 4.27900 23.10700 -24.58600 1.000 10.11058 244 ARG A C 1
ATOM 1391 O O . ARG A 1 167 ? 4.12600 24.13300 -23.92300 1.000 12.76616 244 ARG A O 1
ATOM 1404 N N . ILE A 1 168 ? 5.35200 22.32500 -24.46400 1.000 9.39734 245 ILE A N 1
ATOM 1405 C CA . ILE A 1 168 ? 6.39200 22.58600 -23.48300 1.000 9.88687 245 ILE A CA 1
ATOM 1406 C C . ILE A 1 168 ? 7.73600 22.53300 -24.19700 1.000 11.76868 245 ILE A C 1
ATOM 1407 O O . ILE A 1 168 ? 8.10400 21.48600 -24.73800 1.000 12.25821 245 ILE A O 1
ATOM 1412 N N . PRO A 1 169 ? 8.51200 23.61600 -24.21900 1.000 14.07158 246 PRO A N 1
ATOM 1413 C CA . PRO A 1 169 ? 9.80200 23.56500 -24.89800 1.000 15.46912 246 PRO A CA 1
ATOM 1414 C C . PRO A 1 169 ? 10.78000 22.69800 -24.12400 1.000 15.58229 246 PRO A C 1
ATOM 1415 O O . PRO A 1 169 ? 10.67600 22.56700 -22.89300 1.000 15.94549 246 PRO A O 1
ATOM 1419 N N . PRO A 1 170 ? 11.73300 22.07100 -24.80900 1.000 15.38490 247 PRO A N 1
ATOM 1420 C CA . PRO A 1 170 ? 12.74900 21.27800 -24.10600 1.000 17.00878 247 PRO A CA 1
ATOM 1421 C C . PRO A 1 170 ? 13.56300 22.14500 -23.15500 1.000 17.68254 247 PRO A C 1
ATOM 1422 O O . PRO A 1 170 ? 13.71300 23.35200 -23.35600 1.000 18.11417 247 PRO A O 1
ATOM 1426 N N . ASP A 1 171 ? 14.09200 21.51100 -22.10500 1.000 19.23536 248 ASP A N 1
ATOM 1427 C CA . ASP A 1 171 ? 14.88600 22.20700 -21.08900 1.000 22.94633 248 ASP A CA 1
ATOM 1428 C C . ASP A 1 171 ? 16.33900 22.21800 -21.54400 1.000 25.47558 248 ASP A C 1
ATOM 1429 O O . ASP A 1 171 ? 17.12500 21.32600 -21.21800 1.000 26.47307 248 ASP A O 1
ATOM 1434 N N . LYS A 1 172 ? 16.70700 23.26400 -22.28300 1.000 26.66783 249 LYS A N 1
ATOM 1435 C CA . LYS A 1 172 ? 18.03500 23.36800 -22.87700 1.000 28.87073 249 LYS A CA 1
ATOM 1436 C C . LYS A 1 172 ? 19.11400 23.78600 -21.88300 1.000 27.93377 249 LYS A C 1
ATOM 1437 O O . LYS A 1 172 ? 20.30200 23.66900 -22.20500 1.000 29.16024 249 LYS A O 1
ATOM 1443 N N . ARG A 1 173 ? 18.73900 24.26800 -20.69800 1.000 25.80194 250 ARG A N 1
ATOM 1444 C CA . ARG A 1 173 ? 19.70200 24.66100 -19.67700 1.000 25.64666 250 ARG A CA 1
ATOM 1445 C C . ARG A 1 173 ? 20.11700 23.50600 -18.77500 1.000 24.14121 250 ARG A C 1
ATOM 1446 O O . ARG A 1 173 ? 21.05600 23.65600 -17.98700 1.000 25.38873 250 ARG A O 1
ATOM 1448 N N . ASN A 1 174 ? 19.43800 22.37000 -18.86600 1.000 22.63050 251 ASN A N 1
ATOM 1449 C CA . ASN A 1 174 ? 19.77100 21.20400 -18.06200 1.000 20.07494 251 ASN A CA 1
ATOM 1450 C C . ASN A 1 174 ? 20.96000 20.49100 -18.70200 1.000 20.66448 251 ASN A C 1
ATOM 1451 O O . ASN A 1 174 ? 20.93200 20.17400 -19.89600 1.000 22.73052 251 ASN A O 1
ATOM 1456 N N . LYS A 1 175 ? 22.01000 20.24600 -17.91000 1.000 19.78280 252 LYS A N 1
ATOM 1457 C CA . LYS A 1 175 ? 23.23800 19.64000 -18.42100 1.000 21.22244 252 LYS A CA 1
ATOM 1458 C C . LYS A 1 175 ? 23.12600 18.14000 -18.66800 1.000 18.45369 252 LYS A C 1
ATOM 1459 O O . LYS A 1 175 ? 24.01600 17.56900 -19.31100 1.000 19.25905 252 LYS A O 1
ATOM 1465 N N . HIS A 1 176 ? 22.08600 17.49000 -18.16300 1.000 15.10329 253 HIS A N 1
ATOM 1466 C CA . HIS A 1 176 ? 21.87500 16.08000 -18.45400 1.000 13.41098 253 HIS A CA 1
ATOM 1467 C C . HIS A 1 176 ? 21.63100 15.91300 -19.95300 1.000 14.35056 253 HIS A C 1
ATOM 1468 O O . HIS A 1 176 ? 21.00900 16.77900 -20.57300 1.000 15.12171 253 HIS A O 1
ATOM 1475 N N . PRO A 1 177 ? 22.11000 14.82700 -20.57300 1.000 15.10855 254 PRO A N 1
ATOM 1476 C CA . PRO A 1 177 ? 22.02600 14.73500 -22.04200 1.000 16.32975 254 PRO A CA 1
ATOM 1477 C C . PRO A 1 177 ? 20.61900 14.55600 -22.60400 1.000 14.74798 254 PRO A C 1
ATOM 1478 O O . PRO A 1 177 ? 20.41900 14.84300 -23.78800 1.000 16.48503 254 PRO A O 1
ATOM 1482 N N . ALA A 1 178 ? 19.63000 14.11900 -21.82400 1.000 12.76616 255 ALA A N 1
ATOM 1483 C CA . ALA A 1 178 ? 18.28600 13.89200 -22.35700 1.000 11.96607 255 ALA A CA 1
ATOM 1484 C C . ALA A 1 178 ? 17.25100 13.98500 -21.24900 1.000 11.19492 255 ALA A C 1
ATOM 1485 O O . ALA A 1 178 ? 16.61500 12.99500 -20.89400 1.000 11.44495 255 ALA A O 1
ATOM 1487 N N . PRO A 1 179 ? 17.01700 15.19300 -20.71200 1.000 11.14229 256 PRO A N 1
ATOM 1488 C CA . PRO A 1 179 ? 16.04500 15.34900 -19.62100 1.000 11.18176 256 PRO A CA 1
ATOM 1489 C C . PRO A 1 179 ? 14.68500 15.77300 -20.14500 1.000 10.15006 256 PRO A C 1
ATOM 1490 O O . PRO A 1 179 ? 14.53700 16.08000 -21.33500 1.000 12.20557 256 PRO A O 1
ATOM 1494 N N . PHE A 1 180 ? 13.68400 15.81000 -19.27600 1.000 9.38944 257 PHE A N 1
ATOM 1495 C CA . PHE A 1 180 ? 12.43600 16.47900 -19.60500 1.000 9.79739 257 PHE A CA 1
ATOM 1496 C C . PHE A 1 180 ? 12.21500 17.67300 -18.67600 1.000 9.77370 257 PHE A C 1
ATOM 1497 O O . PHE A 1 180 ? 12.85900 17.77200 -17.62300 1.000 10.02899 257 PHE A O 1
ATOM 1505 N N . PRO A 1 181 ? 11.35000 18.62100 -19.05100 1.000 10.33956 258 PRO A N 1
ATOM 1506 C CA . PRO A 1 181 ? 11.18600 19.83200 -18.23200 1.000 10.86594 258 PRO A CA 1
ATOM 1507 C C . PRO A 1 181 ? 10.41800 19.56800 -16.94700 1.000 10.47905 258 PRO A C 1
ATOM 1508 O O . PRO A 1 181 ? 9.57500 18.67800 -16.87000 1.000 10.66328 258 PRO A O 1
ATOM 1512 N N . ALA A 1 182 ? 10.70400 20.39200 -15.93600 1.000 11.97396 259 ALA A N 1
ATOM 1513 C CA . ALA A 1 182 ? 10.03100 20.25800 -14.64700 1.000 12.95829 259 ALA A CA 1
ATOM 1514 C C . ALA A 1 182 ? 8.51800 20.38100 -14.78000 1.000 11.90290 259 ALA A C 1
ATOM 1515 O O . ALA A 1 182 ? 7.76900 19.65600 -14.11400 1.000 11.21071 259 ALA A O 1
ATOM 1517 N N . ILE A 1 183 ? 8.04500 21.27200 -15.65700 1.000 12.63720 260 ILE A N 1
ATOM 1518 C CA . ILE A 1 183 ? 6.60800 21.51300 -15.72500 1.000 13.47678 260 ILE A CA 1
ATOM 1519 C C . ILE A 1 183 ? 5.86700 20.27500 -16.23000 1.000 12.52140 260 ILE A C 1
ATOM 1520 O O . ILE A 1 183 ? 4.72800 20.01900 -15.82600 1.000 13.06357 260 ILE A O 1
ATOM 1525 N N . LEU A 1 184 ? 6.51500 19.45900 -17.06800 1.000 11.32652 261 LEU A N 1
ATOM 1526 C CA . LEU A 1 184 ? 5.91400 18.19500 -17.48600 1.000 11.08438 261 LEU A CA 1
ATOM 1527 C C . LEU A 1 184 ? 5.61400 17.30600 -16.28000 1.000 9.33417 261 LEU A C 1
ATOM 1528 O O . LEU A 1 184 ? 4.49800 16.79700 -16.12700 1.000 9.43419 261 LEU A O 1
ATOM 1533 N N . ALA A 1 185 ? 6.59800 17.11700 -15.40200 1.000 9.58947 262 ALA A N 1
ATOM 1534 C CA . ALA A 1 185 ? 6.37100 16.30200 -14.21300 1.000 9.11046 262 ALA A CA 1
ATOM 1535 C C . ALA A 1 185 ? 5.34200 16.94100 -13.28500 1.000 9.63684 262 ALA A C 1
ATOM 1536 O O . ALA A 1 185 ? 4.55100 16.23500 -12.64800 1.000 9.62895 262 ALA A O 1
ATOM 1538 N N . GLU A 1 186 ? 5.33800 18.27500 -13.19500 1.000 9.74212 263 GLU A N 1
ATOM 1539 C CA . GLU A 1 186 ? 4.39500 18.96700 -12.31600 1.000 10.82383 263 GLU A CA 1
ATOM 1540 C C . GLU A 1 186 ? 2.95000 18.70700 -12.71800 1.000 9.91319 263 GLU A C 1
ATOM 1541 O O . GLU A 1 186 ? 2.08600 18.51500 -11.85300 1.000 10.75276 263 GLU A O 1
ATOM 1547 N N . ILE A 1 187 ? 2.65700 18.72400 -14.02100 1.000 9.42629 264 ILE A N 1
ATOM 1548 C CA . ILE A 1 187 ? 1.29500 18.46400 -14.48600 1.000 9.50262 264 ILE A CA 1
ATOM 1549 C C . ILE A 1 187 ? 0.84200 17.08500 -14.02600 1.000 9.39471 264 ILE A C 1
ATOM 1550 O O . ILE A 1 187 ? -0.26900 16.90600 -13.51400 1.000 9.84213 264 ILE A O 1
ATOM 1555 N N . CYS A 1 188 ? 1.70200 16.08700 -14.22300 1.000 8.59461 265 CYS A N 1
ATOM 1556 C CA . CYS A 1 188 ? 1.36900 14.71400 -13.86800 1.000 9.45787 265 CYS A CA 1
ATOM 1557 C C . CYS A 1 188 ? 1.15300 14.57400 -12.37200 1.000 10.11058 265 CYS A C 1
ATOM 1558 O O . CYS A 1 188 ? 0.18400 13.94600 -11.93000 1.000 11.94765 265 CYS A O 1
ATOM 1561 N N . ILE A 1 189 ? 2.04500 15.16100 -11.57600 1.000 8.79200 266 ILE A N 1
ATOM 1562 C CA . ILE A 1 189 ? 1.98500 14.98000 -10.12900 1.000 9.41313 266 ILE A CA 1
ATOM 1563 C C . ILE A 1 189 ? 0.78900 15.72400 -9.54800 1.000 8.85254 266 ILE A C 1
ATOM 1564 O O . ILE A 1 189 ? 0.01200 15.17000 -8.76200 1.000 10.65802 266 ILE A O 1
ATOM 1569 N N . LEU A 1 190 ? 0.61900 16.99000 -9.93800 1.000 8.78148 267 LEU A N 1
ATOM 1570 C CA . LEU A 1 190 ? -0.41300 17.82300 -9.32700 1.000 9.37102 267 LEU A CA 1
ATOM 1571 C C . LEU A 1 190 ? -1.80400 17.22900 -9.51500 1.000 10.04215 267 LEU A C 1
ATOM 1572 O O . LEU A 1 190 ? -2.64500 17.30700 -8.61300 1.000 11.79763 267 LEU A O 1
ATOM 1577 N N . THR A 1 191 ? -2.06300 16.61500 -10.66900 1.000 9.72633 268 THR A N 1
ATOM 1578 C CA . THR A 1 191 ? -3.41300 16.15400 -10.97000 1.000 9.55525 268 THR A CA 1
ATOM 1579 C C . THR A 1 191 ? -3.74300 14.79100 -10.37500 1.000 10.02636 268 THR A C 1
ATOM 1580 O O . THR A 1 191 ? -4.92500 14.46100 -10.25700 1.000 10.92121 268 THR A O 1
ATOM 1584 N N . THR A 1 192 ? -2.74700 13.98700 -10.00800 1.000 8.93939 269 THR A N 1
ATOM 1585 C CA . THR A 1 192 ? -3.00400 12.60200 -9.63200 1.000 9.72633 269 THR A CA 1
ATOM 1586 C C . THR A 1 192 ? -2.63500 12.27100 -8.19700 1.000 10.70276 269 THR A C 1
ATOM 1587 O O . THR A 1 192 ? -2.72700 11.09900 -7.80900 1.000 10.52905 269 THR A O 1
ATOM 1591 N N . THR A 1 193 ? -2.21300 13.25100 -7.40400 1.000 10.17638 270 THR A N 1
ATOM 1592 C CA . THR A 1 193 ? -1.72200 12.99600 -6.05500 1.000 11.16334 270 THR A CA 1
ATOM 1593 C C . THR A 1 193 ? -2.24600 14.05300 -5.09800 1.000 11.72657 270 THR A C 1
ATOM 1594 O O . THR A 1 193 ? -2.75400 15.10300 -5.50400 1.000 12.43981 270 THR A O 1
ATOM 1598 N N . GLU A 1 194 ? -2.09200 13.76300 -3.80800 1.000 11.56602 271 GLU A N 1
ATOM 1599 C CA . GLU A 1 194 ? -2.24500 14.73300 -2.73500 1.000 12.80301 271 GLU A CA 1
ATOM 1600 C C . GLU A 1 194 ? -0.88600 14.95900 -2.08900 1.000 13.46625 271 GLU A C 1
ATOM 1601 O O . GLU A 1 194 ? 0.03400 14.15500 -2.24800 1.000 12.26874 271 GLU A O 1
ATOM 1607 N N . GLU A 1 195 ? -0.76400 16.06000 -1.34400 1.000 14.49006 272 GLU A N 1
ATOM 1608 C CA . GLU A 1 195 ? 0.45800 16.28700 -0.58700 1.000 17.14827 272 GLU A CA 1
ATOM 1609 C C . GLU A 1 195 ? 0.76500 15.06600 0.26900 1.000 16.61663 272 GLU A C 1
ATOM 1610 O O . GLU A 1 195 ? -0.13000 14.46800 0.87500 1.000 17.37461 272 GLU A O 1
ATOM 1616 N N . GLY A 1 196 ? 2.03700 14.67600 0.28500 1.000 16.13762 273 GLY A N 1
ATOM 1617 C CA . GLY A 1 196 ? 2.47600 13.53500 1.04200 1.000 16.73769 273 GLY A CA 1
ATOM 1618 C C . GLY A 1 196 ? 2.46800 12.21900 0.29500 1.000 16.55872 273 GLY A C 1
ATOM 1619 O O . GLY A 1 196 ? 3.13000 11.27600 0.74200 1.000 19.56961 273 GLY A O 1
ATOM 1620 N N . ASP A 1 197 ? 1.72600 12.11700 -0.81200 1.000 14.06369 274 ASP A N 1
ATOM 1621 C CA . ASP A 1 197 ? 1.70300 10.89600 -1.61100 1.000 12.81880 274 ASP A CA 1
ATOM 1622 C C . ASP A 1 197 ? 3.08100 10.64700 -2.22500 1.000 12.10556 274 ASP A C 1
ATOM 1623 O O . ASP A 1 197 ? 3.86800 11.57000 -2.44600 1.000 13.41098 274 ASP A O 1
ATOM 1628 N N . LEU A 1 198 ? 3.36000 9.38100 -2.52700 1.000 11.40021 275 LEU A N 1
ATOM 1629 C CA . LEU A 1 198 ? 4.66900 8.97900 -3.02600 1.000 9.61842 275 LEU A CA 1
ATOM 1630 C C . LEU A 1 198 ? 4.70700 9.05200 -4.54900 1.000 9.31838 275 LEU A C 1
ATOM 1631 O O . LEU A 1 198 ? 3.87500 8.43600 -5.22800 1.000 9.57368 275 LEU A O 1
ATOM 1636 N N . VAL A 1 199 ? 5.68400 9.79800 -5.06600 1.000 8.30247 276 VAL A N 1
ATOM 1637 C CA . VAL A 1 199 ? 5.97800 9.91700 -6.49400 1.000 7.90242 276 VAL A CA 1
ATOM 1638 C C . VAL A 1 199 ? 7.30300 9.21200 -6.76500 1.000 7.80504 276 VAL A C 1
ATOM 1639 O O . VAL A 1 199 ? 8.29000 9.43800 -6.05200 1.000 9.03940 276 VAL A O 1
ATOM 1643 N N . LEU A 1 200 ? 7.34000 8.38400 -7.80500 1.000 7.49448 277 LEU A N 1
ATOM 1644 C CA . LEU A 1 200 ? 8.51800 7.58900 -8.13200 1.000 7.64976 277 LEU A CA 1
ATOM 1645 C C . LEU A 1 200 ? 8.97900 7.86800 -9.55600 1.000 8.07613 277 LEU A C 1
ATOM 1646 O O . LEU A 1 200 ? 8.16000 7.96100 -10.47500 1.000 9.28943 277 LEU A O 1
ATOM 1651 N N . ASP A 1 201 ? 10.29000 7.98400 -9.73800 1.000 7.63923 278 ASP A N 1
ATOM 1652 C CA . ASP A 1 201 ? 10.89700 7.98500 -11.07100 1.000 7.94190 278 ASP A CA 1
ATOM 1653 C C . ASP A 1 201 ? 12.01100 6.94600 -11.09400 1.000 8.28931 278 ASP A C 1
ATOM 1654 O O . ASP A 1 201 ? 13.08800 7.18100 -10.50600 1.000 8.59461 278 ASP A O 1
ATOM 1659 N N . PRO A 1 202 ? 11.81400 5.80400 -11.75400 1.000 8.48407 279 PRO A N 1
ATOM 1660 C CA . PRO A 1 202 ? 12.84200 4.75600 -11.74400 1.000 9.57894 279 PRO A CA 1
ATOM 1661 C C . PRO A 1 202 ? 13.96500 4.96400 -12.75000 1.000 8.98413 279 PRO A C 1
ATOM 1662 O O . PRO A 1 202 ? 14.86600 4.11900 -12.82200 1.000 9.48682 279 PRO A O 1
ATOM 1666 N N . PHE A 1 203 ? 13.93200 6.05700 -13.51800 1.000 8.20509 280 PHE A N 1
ATOM 1667 C CA . PHE A 1 203 ? 15.02400 6.48500 -14.39100 1.000 8.72357 280 PHE A CA 1
ATOM 1668 C C . PHE A 1 203 ? 15.28000 7.97500 -14.13800 1.000 8.59988 280 PHE A C 1
ATOM 1669 O O . PHE A 1 203 ? 15.08600 8.82100 -15.00800 1.000 9.45524 280 PHE A O 1
ATOM 1677 N N . ALA A 1 204 ? 15.72000 8.29800 -12.92100 1.000 8.74463 281 ALA A N 1
ATOM 1678 C CA . ALA A 1 204 ? 15.54500 9.65900 -12.41200 1.000 8.24194 281 ALA A CA 1
ATOM 1679 C C . ALA A 1 204 ? 16.42700 10.69200 -13.12100 1.000 8.66304 281 ALA A C 1
ATOM 1680 O O . ALA A 1 204 ? 16.05200 11.86900 -13.19100 1.000 8.93149 281 ALA A O 1
ATOM 1682 N N . GLY A 1 205 ? 17.58500 10.28700 -13.64900 1.000 8.83938 282 GLY A N 1
ATOM 1683 C CA . GLY A 1 205 ? 18.41600 11.23200 -14.37800 1.000 9.79212 282 GLY A CA 1
ATOM 1684 C C . GLY A 1 205 ? 18.80900 12.43900 -13.54500 1.000 9.45524 282 GLY A C 1
ATOM 1685 O O . GLY A 1 205 ? 19.33200 12.32100 -12.42700 1.000 9.80791 282 GLY A O 1
ATOM 1686 N N . SER A 1 206 ? 18.54500 13.62400 -14.08900 1.000 9.40524 283 SER A N 1
ATOM 1687 C CA . SER A 1 206 ? 18.81800 14.87100 -13.37800 1.000 10.35535 283 SER A CA 1
ATOM 1688 C C . SER A 1 206 ? 17.85700 15.12000 -12.22300 1.000 10.76066 283 SER A C 1
ATOM 1689 O O . SER A 1 206 ? 17.98400 16.15100 -11.54800 1.000 11.78710 283 SER A O 1
ATOM 1692 N N . GLY A 1 207 ? 16.89900 14.22600 -11.99000 1.000 9.51841 284 GLY A N 1
ATOM 1693 C CA . GLY A 1 207 ? 16.01900 14.33700 -10.84200 1.000 9.36576 284 GLY A CA 1
ATOM 1694 C C . GLY A 1 207 ? 14.81500 15.22000 -11.05000 1.000 9.12625 284 GLY A C 1
ATOM 1695 O O . GLY A 1 207 ? 14.16800 15.60200 -10.06900 1.000 9.76844 284 GLY A O 1
ATOM 1696 N N . THR A 1 208 ? 14.48400 15.53700 -12.30200 1.000 8.77358 285 THR A N 1
ATOM 1697 C CA . THR A 1 208 ? 13.38200 16.44200 -12.60600 1.000 9.51577 285 THR A CA 1
ATOM 1698 C C . THR A 1 208 ? 12.09600 16.05900 -11.87800 1.000 8.78937 285 THR A C 1
ATOM 1699 O O . THR A 1 208 ? 11.42900 16.91500 -11.28900 1.000 9.07362 285 THR A O 1
ATOM 1703 N N . THR A 1 209 ? 11.72300 14.77700 -11.92400 1.000 8.79464 286 THR A N 1
ATOM 1704 C CA . THR A 1 209 ? 10.48200 14.34600 -11.28600 1.000 7.7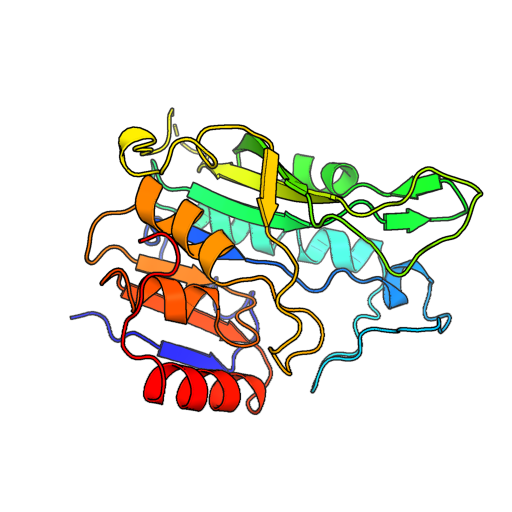8662 286 THR A CA 1
ATOM 1705 C C . THR A 1 209 ? 10.53800 14.57200 -9.78600 1.000 7.73925 286 THR A C 1
ATOM 1706 O O . THR A 1 209 ? 9.52800 14.93000 -9.16000 1.000 8.78411 286 THR A O 1
ATOM 1710 N N . LEU A 1 210 ? 11.71400 14.36300 -9.19600 1.000 8.10508 287 LEU A N 1
ATOM 1711 C CA . LEU A 1 210 ? 11.86600 14.49800 -7.75200 1.000 9.36312 287 LEU A CA 1
ATOM 1712 C C . LEU A 1 210 ? 11.82800 15.96000 -7.32800 1.000 9.70001 287 LEU A C 1
ATOM 1713 O O . LEU A 1 210 ? 11.25100 16.29600 -6.28500 1.000 10.27113 287 LEU A O 1
ATOM 1718 N N . VAL A 1 211 ? 12.45500 16.84000 -8.11600 1.000 9.76054 288 VAL A N 1
ATOM 1719 C CA . VAL A 1 211 ? 12.38300 18.27500 -7.84900 1.000 11.09228 288 VAL A CA 1
ATOM 1720 C C . VAL A 1 211 ? 10.94100 18.75600 -7.91500 1.000 11.40547 288 VAL A C 1
ATOM 1721 O O . VAL A 1 211 ? 10.48500 19.51900 -7.05500 1.000 11.67919 288 VAL A O 1
ATOM 1725 N N . ALA A 1 212 ? 10.20100 18.31200 -8.93200 1.000 10.51326 289 ALA A N 1
ATOM 1726 C CA . ALA A 1 212 ? 8.79200 18.67900 -9.04600 1.000 10.82909 289 ALA A CA 1
ATOM 1727 C C . ALA A 1 212 ? 7.99300 18.17700 -7.84700 1.000 10.92910 289 ALA A C 1
ATOM 1728 O O . ALA A 1 212 ? 7.19700 18.92000 -7.25900 1.000 12.07661 289 ALA A O 1
ATOM 1730 N N . ALA A 1 213 ? 8.18800 16.90900 -7.47300 1.000 9.60000 290 ALA A N 1
ATOM 1731 C CA . ALA A 1 213 ? 7.49700 16.36100 -6.30900 1.000 9.57631 290 ALA A CA 1
ATOM 1732 C C . ALA A 1 213 ? 7.81800 17.15700 -5.04800 1.000 10.86594 290 ALA A C 1
ATOM 1733 O O . ALA A 1 213 ? 6.91800 17.48500 -4.26400 1.000 11.01595 290 ALA A O 1
ATOM 1735 N N . ALA A 1 214 ? 9.09800 17.48100 -4.84200 1.000 11.50022 291 ALA A N 1
ATOM 1736 C CA . ALA A 1 214 ? 9.50800 18.23300 -3.65800 1.000 12.51350 291 ALA A CA 1
ATOM 1737 C C . ALA A 1 214 ? 8.85100 19.60400 -3.61200 1.000 13.78997 291 ALA A C 1
ATOM 1738 O O . ALA A 1 214 ? 8.39900 20.04700 -2.54800 1.000 15.53492 291 ALA A O 1
ATOM 1740 N N . SER A 1 215 ? 8.80000 20.29900 -4.75400 1.000 14.42163 292 SER A N 1
ATOM 1741 C CA A SER A 1 215 ? 8.19400 21.62600 -4.78800 0.499 15.22435 292 SER A CA 1
ATOM 1742 C CA B SER A 1 215 ? 8.19700 21.62600 -4.77800 0.501 14.83747 292 SER A CA 1
ATOM 1743 C C . SER A 1 215 ? 6.70000 21.57100 -4.50200 1.000 14.87431 292 SER A C 1
ATOM 1744 O O . SER A 1 215 ? 6.13200 22.54500 -3.99400 1.000 16.97193 292 SER A O 1
ATOM 1749 N N . LEU A 1 216 ? 6.05000 20.45500 -4.82900 1.000 13.54784 293 LEU A N 1
ATOM 1750 C CA . LEU A 1 216 ? 4.62600 20.26600 -4.58600 1.000 12.86354 293 LEU A CA 1
ATOM 1751 C C . LEU A 1 216 ? 4.34000 19.59700 -3.24300 1.000 13.51099 293 LEU A C 1
ATOM 1752 O O . LEU A 1 216 ? 3.17600 19.30600 -2.94400 1.000 14.29529 293 LEU A O 1
ATOM 1757 N N . LYS A 1 217 ? 5.37200 19.35200 -2.43400 1.000 14.02421 294 LYS A N 1
ATOM 1758 C CA . LYS A 1 217 ? 5.22400 18.72500 -1.11500 1.000 14.67166 294 LYS A CA 1
ATOM 1759 C C . LYS A 1 217 ? 4.69800 17.29300 -1.21000 1.000 14.62428 294 LYS A C 1
ATOM 1760 O O . LYS A 1 217 ? 3.95400 16.82800 -0.34100 1.000 15.59808 294 LYS A O 1
ATOM 1766 N N . ARG A 1 218 ? 5.07300 16.58400 -2.26700 1.000 11.73709 295 ARG A N 1
ATOM 1767 C CA . ARG A 1 218 ? 4.86100 15.14900 -2.33800 1.000 10.78172 295 ARG A CA 1
ATOM 1768 C C . ARG A 1 218 ? 6.13100 14.43900 -1.88300 1.000 10.58696 295 ARG A C 1
ATOM 1769 O O . ARG A 1 218 ? 7.23800 14.98400 -1.95300 1.000 11.86342 295 ARG A O 1
ATOM 1777 N N . SER A 1 219 ? 5.96300 13.20900 -1.41100 1.000 10.45273 296 SER A N 1
ATOM 1778 C CA . SER A 1 219 ? 7.11500 12.36400 -1.15500 1.000 10.46062 296 SER A CA 1
ATOM 1779 C C . SER A 1 219 ? 7.69500 11.87800 -2.47900 1.000 9.71843 296 SER A C 1
ATOM 1780 O O . SER A 1 219 ? 7.01300 11.85900 -3.50500 1.000 10.57643 296 SER A O 1
ATOM 1783 N N . TYR A 1 220 ? 8.96800 11.48500 -2.45900 1.000 9.44208 297 TYR A N 1
ATOM 1784 C CA . TYR A 1 220 ? 9.61600 11.11600 -3.71100 1.000 9.99741 297 TYR A CA 1
ATOM 1785 C C . TYR A 1 220 ? 10.68800 10.05000 -3.51400 1.000 8.76568 297 TYR A C 1
ATOM 1786 O O . TYR A 1 220 ? 11.34700 9.97000 -2.46800 1.000 9.51051 297 TYR A O 1
ATOM 1795 N N . LEU A 1 221 ? 10.87600 9.26100 -4.56700 1.000 8.61830 298 LEU A N 1
ATOM 1796 C CA . LEU A 1 221 ? 11.90200 8.23400 -4.64000 1.000 8.52355 298 LEU A CA 1
ATOM 1797 C C . LEU A 1 221 ? 12.35300 8.16700 -6.09400 1.000 8.01823 298 LEU A C 1
ATOM 1798 O O . LEU A 1 221 ? 11.51600 8.17300 -7.00200 1.000 9.73159 298 LEU A O 1
ATOM 1803 N N . GLY A 1 222 ? 13.66100 8.14700 -6.31300 1.000 7.53922 299 GLY A N 1
ATOM 1804 C CA . GLY A 1 222 ? 14.20000 8.00700 -7.65500 1.000 8.10508 299 GLY A CA 1
ATOM 1805 C C . GLY A 1 222 ? 15.31200 6.98300 -7.66700 1.000 8.32616 299 GLY A C 1
ATOM 1806 O O . GLY A 1 222 ? 16.01900 6.79900 -6.67600 1.000 10.09479 299 GLY A O 1
ATOM 1807 N N . PHE A 1 223 ? 15.46000 6.30500 -8.80800 1.000 9.31049 300 PHE A N 1
ATOM 1808 C CA . PHE A 1 223 ? 16.57800 5.40600 -9.04600 1.000 9.13678 300 PHE A CA 1
ATOM 1809 C C . PHE A 1 223 ? 17.29700 5.82600 -10.31600 1.000 8.65515 300 PHE A C 1
ATOM 1810 O O . PHE A 1 223 ? 16.66000 6.22700 -11.29000 1.000 9.37892 300 PHE A O 1
ATOM 1818 N N . ASP A 1 224 ? 18.62100 5.70700 -10.30600 1.000 9.11309 301 ASP A N 1
ATOM 1819 C CA . ASP A 1 224 ? 19.42700 5.82200 -11.51600 1.000 9.95004 301 ASP A CA 1
ATOM 1820 C C . ASP A 1 224 ? 20.74400 5.11500 -11.23100 1.000 11.47654 301 ASP A C 1
ATOM 1821 O O . ASP A 1 224 ? 21.10200 4.89000 -10.07500 1.000 12.45560 301 ASP A O 1
ATOM 1826 N N . ILE A 1 225 ? 21.45300 4.73600 -12.29700 1.000 12.45034 302 ILE A N 1
ATOM 1827 C CA . ILE A 1 225 ? 22.71500 4.02600 -12.13000 1.000 13.91367 302 ILE A CA 1
ATOM 1828 C C . ILE A 1 225 ? 23.92200 4.95000 -12.04500 1.000 16.25079 302 ILE A C 1
ATOM 1829 O O . ILE A 1 225 ? 25.04500 4.46300 -11.86100 1.000 18.37736 302 ILE A O 1
ATOM 1834 N N . SER A 1 226 ? 23.73400 6.26200 -12.15400 1.000 15.27173 303 SER A N 1
ATOM 1835 C CA . SER A 1 226 ? 24.83800 7.21200 -12.21000 1.000 15.93760 303 SER A CA 1
ATOM 1836 C C . SER A 1 226 ? 24.92200 8.01400 -10.91800 1.000 15.95339 303 SER A C 1
ATOM 1837 O O . SER A 1 226 ? 23.98600 8.74300 -10.57400 1.000 15.90601 303 SER A O 1
ATOM 1840 N N . SER A 1 227 ? 26.05800 7.89900 -10.21900 1.000 17.41146 304 SER A N 1
ATOM 1841 C CA A SER A 1 227 ? 26.29600 8.75700 -9.06400 0.523 18.65371 304 SER A CA 1
ATOM 1842 C CA B SER A 1 227 ? 26.31900 8.75300 -9.06300 0.477 18.39842 304 SER A CA 1
ATOM 1843 C C . SER A 1 227 ? 26.50600 10.20900 -9.47000 1.000 18.51685 304 SER A C 1
ATOM 1844 O O . SER A 1 227 ? 26.27100 11.11300 -8.65600 1.000 18.89321 304 SER A O 1
ATOM 1849 N N . LYS A 1 228 ? 26.94300 10.45700 -10.71100 1.000 17.85098 305 LYS A N 1
ATOM 1850 C CA . LYS A 1 228 ? 27.06100 11.83200 -11.18400 1.000 17.62991 305 LYS A CA 1
ATOM 1851 C C . LYS A 1 228 ? 25.69000 12.48200 -11.29000 1.000 16.09814 305 LYS A C 1
ATOM 1852 O O . LYS A 1 228 ? 25.51300 13.64300 -10.90600 1.000 17.06931 305 LYS A O 1
ATOM 1858 N N . TYR A 1 229 ? 24.70800 11.74600 -11.80700 1.000 14.27161 306 TYR A N 1
ATOM 1859 C CA . TYR A 1 229 ? 23.36800 12.30500 -11.92000 1.000 12.83459 306 TYR A CA 1
ATOM 1860 C C . TYR A 1 229 ? 22.71200 12.45800 -10.55300 1.000 13.56626 306 TYR A C 1
ATOM 1861 O O . TYR A 1 229 ? 21.93200 13.39000 -10.35000 1.000 14.42426 306 TYR A O 1
ATOM 1870 N N . GLN A 1 230 ? 23.01100 11.55900 -9.60900 1.000 12.90829 307 GLN A N 1
ATOM 1871 C CA . GLN A 1 230 ? 22.54100 11.75300 -8.23900 1.000 13.95841 307 GLN A CA 1
ATOM 1872 C C . GLN A 1 230 ? 23.07100 13.06100 -7.66300 1.000 13.67417 307 GLN A C 1
ATOM 1873 O O . GLN A 1 230 ? 22.32500 13.82200 -7.03600 1.000 13.70312 307 GLN A O 1
ATOM 1879 N N . LYS A 1 231 ? 24.36400 13.33800 -7.86700 1.000 15.20593 308 LYS A N 1
ATOM 1880 C CA . LYS A 1 231 ? 24.94100 14.59200 -7.38900 1.000 16.93509 308 LYS A CA 1
ATOM 1881 C C . LYS A 1 231 ? 24.31800 15.78100 -8.10600 1.000 16.39291 308 LYS A C 1
ATOM 1882 O O . LYS A 1 231 ? 24.06900 16.82800 -7.49600 1.000 16.30080 308 LYS A O 1
ATOM 1888 N N . MET A 1 232 ? 24.04700 15.62900 -9.40300 1.000 16.76401 309 MET A N 1
ATOM 1889 C CA . MET A 1 232 ? 23.33800 16.65400 -10.15400 1.000 17.42725 309 MET A CA 1
ATOM 1890 C C . MET A 1 232 ? 21.99400 16.97200 -9.50800 1.000 16.17447 309 MET A C 1
ATOM 1891 O O . MET A 1 232 ? 21.63400 18.14400 -9.35300 1.000 16.67453 309 MET A O 1
ATOM 1896 N N . PHE A 1 233 ? 21.24500 15.93900 -9.11000 1.000 13.71891 310 PHE A N 1
ATOM 1897 C CA . PHE A 1 233 ? 19.96900 16.16900 -8.44200 1.000 11.77394 310 PHE A CA 1
ATOM 1898 C C . PHE A 1 233 ? 20.16300 16.89400 -7.11600 1.000 12.76090 310 PHE A C 1
ATOM 1899 O O . PHE A 1 233 ? 19.42200 17.82900 -6.78900 1.000 13.97420 310 PHE A O 1
ATOM 1907 N N . HIS A 1 234 ? 21.13700 16.45400 -6.32100 1.000 13.85314 311 HIS A N 1
ATOM 1908 C CA . HIS A 1 234 ? 21.32200 17.06900 -5.01000 1.000 14.80851 311 HIS A CA 1
ATOM 1909 C C . HIS A 1 234 ? 21.64700 18.55200 -5.13100 1.000 16.31659 311 HIS A C 1
ATOM 1910 O O . HIS A 1 234 ? 21.10900 19.37300 -4.38000 1.000 17.64306 311 HIS A O 1
ATOM 1917 N N . GLN A 1 235 ? 22.50800 18.91600 -6.08500 1.000 17.34303 312 GLN A N 1
ATOM 1918 C CA . GLN A 1 235 ? 22.82600 20.32500 -6.29000 1.000 19.76964 312 GLN A CA 1
ATOM 1919 C C . GLN A 1 235 ? 21.60400 21.09900 -6.76400 1.000 19.01165 312 GLN A C 1
ATOM 1920 O O . GLN A 1 235 ? 21.36000 22.22800 -6.32300 1.000 19.35380 312 GLN A O 1
ATOM 1926 N N . ARG A 1 236 ? 20.82200 20.49900 -7.65500 1.000 18.21419 313 ARG A N 1
ATOM 1927 C CA . ARG A 1 236 ? 19.63000 21.14800 -8.17900 1.000 18.08259 313 ARG A CA 1
ATOM 1928 C C . ARG A 1 236 ? 18.59100 21.35500 -7.08500 1.000 18.29577 313 ARG A C 1
ATOM 1929 O O . ARG A 1 236 ? 17.97100 22.42300 -7.00000 1.000 20.16705 313 ARG A O 1
ATOM 1937 N N . LEU A 1 237 ? 18.38300 20.33900 -6.24400 1.000 17.63254 314 LEU A N 1
ATOM 1938 C CA . LEU A 1 237 ? 17.44600 20.47400 -5.13700 1.000 19.89070 314 LEU A CA 1
ATOM 1939 C C . LEU A 1 237 ? 17.87300 21.59100 -4.19700 1.000 21.21718 314 LEU A C 1
ATOM 1940 O O . LEU A 1 237 ? 17.03800 22.37500 -3.72900 1.000 22.21203 314 LEU A O 1
ATOM 1945 N N . ALA A 1 238 ? 19.17600 21.69000 -3.92400 1.000 22.33310 315 ALA A N 1
ATOM 1946 C CA . ALA A 1 238 ? 19.66400 22.69100 -2.98100 1.000 25.42294 315 ALA A CA 1
ATOM 1947 C C . ALA A 1 238 ? 19.41000 24.10400 -3.48700 1.000 27.50741 315 ALA A C 1
ATOM 1948 O O . ALA A 1 238 ? 19.08400 25.00300 -2.70300 1.000 27.68374 315 ALA A O 1
ATOM 1950 N N . THR A 1 239 ? 19.55200 24.32300 -4.79100 1.000 30.27089 316 THR A N 1
ATOM 1951 C CA . THR A 1 239 ? 19.33100 25.64700 -5.35300 1.000 34.23716 316 THR A CA 1
ATOM 1952 C C . THR A 1 239 ? 17.88100 25.89100 -5.74600 1.000 37.40333 316 THR A C 1
ATOM 1953 O O . THR A 1 239 ? 17.52900 27.02400 -6.09300 1.000 38.57715 316 THR A O 1
ATOM 1957 N N . SER A 1 240 ? 17.03700 24.86500 -5.69600 1.000 39.68255 317 SER A N 1
ATOM 1958 C CA . SER A 1 240 ? 15.61700 25.03600 -5.96000 1.000 41.73280 317 SER A CA 1
ATOM 1959 C C . SER A 1 240 ? 14.98500 25.81500 -4.81600 1.000 43.39352 317 SER A C 1
ATOM 1960 O O . SER A 1 240 ? 15.12600 25.44100 -3.64600 1.000 44.36995 317 SER A O 1
ATOM 1963 N N . LYS A 1 241 ? 14.29100 26.90000 -5.14900 1.000 43.80146 318 LYS A N 1
ATOM 1964 C CA . LYS A 1 241 ? 13.59100 27.68600 -4.14300 1.000 43.73304 318 LYS A CA 1
ATOM 1965 C C . LYS A 1 241 ? 12.17200 27.16600 -3.98400 1.000 43.40931 318 LYS A C 1
ATOM 1966 O O . LYS A 1 241 ? 11.25100 27.93400 -3.68400 1.000 42.86977 318 LYS A O 1
ATOM 1968 N N . SER A 1 242 ? 11.98800 25.86000 -4.19700 1.000 43.41458 319 SER A N 1
ATOM 1969 C CA . SER A 1 242 ? 10.67600 25.21500 -4.13100 1.000 42.94873 319 SER A CA 1
ATOM 1970 C C . SER A 1 242 ? 9.66700 25.86600 -5.07300 1.000 41.32748 319 SER A C 1
ATOM 1971 O O . SER A 1 242 ? 8.46200 25.85000 -4.81500 1.000 41.62489 319 SER A O 1
ATOM 1974 N N . LYS A 1 243 ? 10.15200 26.44000 -6.17000 1.000 39.59306 320 LYS A N 1
ATOM 1975 C CA . LYS A 1 243 ? 9.26800 27.08200 -7.13000 1.000 38.19816 320 LYS A CA 1
ATOM 1976 C C . LYS A 1 243 ? 8.49400 26.03100 -7.91200 1.000 35.90841 320 LYS A C 1
ATOM 1977 O O . LYS A 1 243 ? 9.04300 24.99900 -8.30700 1.000 34.65826 320 LYS A O 1
ATOM 1979 N N . VAL A 1 244 ? 7.21000 26.29200 -8.12200 1.000 34.63194 321 VAL A N 1
ATOM 1980 C CA . VAL A 1 244 ? 6.37100 25.47900 -8.99300 1.000 34.05819 321 VAL A CA 1
ATOM 1981 C C . VAL A 1 244 ? 6.22700 26.24000 -10.30500 1.000 34.21084 321 VAL A C 1
ATOM 1982 O O . VAL A 1 244 ? 5.64700 27.33200 -10.34000 1.000 34.26611 321 VAL A O 1
ATOM 1986 N N . HIS A 1 245 ? 6.77100 25.67100 -11.38400 1.000 34.51877 322 HIS A N 1
ATOM 1987 C CA . HIS A 1 245 ? 6.81400 26.38000 -12.66000 1.000 35.92420 322 HIS A CA 1
ATOM 1988 C C . HIS A 1 245 ? 5.42300 26.60300 -13.24200 1.000 36.19792 322 HIS A C 1
ATOM 1989 O O . HIS A 1 245 ? 5.22300 27.55600 -14.00400 1.000 35.77945 322 HIS A O 1
ATOM 1996 N N . LEU A 1 246 ? 4.45800 25.74100 -12.90400 1.000 36.91116 323 LEU A N 1
ATOM 1997 C CA . LEU A 1 246 ? 3.08500 25.95000 -13.35500 1.000 38.29291 323 LEU A CA 1
ATOM 1998 C C . LEU A 1 246 ? 2.53100 27.27200 -12.84300 1.000 40.47212 323 LEU A C 1
ATOM 1999 O O . LEU A 1 246 ? 1.81800 27.97800 -13.56500 1.000 41.38802 323 LEU A O 1
ATOM 2004 N N . TRP A 1 247 ? 2.84800 27.61900 -11.59900 1.000 41.68805 324 TRP A N 1
ATOM 2005 C CA . TRP A 1 247 ? 2.26300 28.77900 -10.93900 1.000 42.80134 324 TRP A CA 1
ATOM 2006 C C . TRP A 1 247 ? 3.15200 30.01200 -11.07500 1.000 43.48827 324 TRP A C 1
ATOM 2007 O O . TRP A 1 247 ? 4.06000 30.04900 -11.90500 1.000 43.83042 324 TRP A O 1
#

InterPro domains:
  IPR001091 Restriction/modification DNA-methyltransferase [PR00508] (23-37)
  IPR001091 Restriction/modification DNA-methyltransferase [PR00508] (69-89)
  IPR001091 Restriction/modification DNA-methyltransferase [PR00508] (176-193)
  IPR001091 Restriction/modification DNA-methyltransferase [PR00508] (195-213)
  IPR001091 Restriction/modification DNA-methyltransferase [PR00508] (218-238)
  IPR002941 DNA methylase N-4/N-6 [PF01555] (24-233)
  IPR017985 DNA methylase, N-4 cytosine-specific, conserved site [PS00093] (28-33)
  IPR029063 S-adenosyl-L-methionine-dependent methyltransferase superfamily [G3DSA:3.40.50.150] (2-253)
  IPR029063 S-adenosyl-L-methionine-dependent methyltransferase superfamily [SSF53335] (4-238)

Secondary structure (DSSP, 8-state):
----EEEES-HHHHHTTSPTT-EEEEEE-----HHHHTTT---TT----SS------HHHHHHHHHHHHHHHHHHEEEEEEEEEEE--EEETTEEE-THHHHTTSSSEEEEEEEEE-S--S---TTS----EEEEEEEE--------GGGS-GGGSSSEEE----TT--SSS---HHHHHHHHHHH--TT-EEEETT-TTTHHHHHHHHTT-EEEEEES-HHHHHHHHHHHHH-----TT-

Solvent-accessible surface area: 12000 Å² total; per-residue (Å²): 162,92,89,63,82,6,42,62,67,65,7,16,46,0,0,127,78,17,92,80,76,36,0,10,0,0,2,1,27,4,17,21,0,68,15,5,8,83,149,28,151,104,54,179,69,50,37,118,35,62,78,47,86,2,64,51,92,24,87,74,0,24,124,42,0,33,81,0,0,53,26,1,14,73,0,0,82,78,30,0,0,2,4,2,4,0,33,59,13,106,87,89,162,163,76,17,33,0,62,89,3,8,94,109,14,73,11,96,89,96,79,39,7,48,2,18,61,53,79,27,156,54,94,56,102,204,62,196,156,41,75,54,14,24,0,1,6,4,18,30,28,175,154,9,62,80,54,128,114,70,12,35,141,147,14,63,42,69,67,12,156,5,98,38,45,191,97,27,177,14,51,48,34,13,10,10,32,1,0,1,2,0,0,11,1,0,0,75,114,50,34,23,0,0,2,0,30,6,7,4,0,5,0,0,15,1,0,30,13,6,145,18,20,19,8,0,4,22,82,2,75,110,7,46,123,31,2,83,95,55,57,85,116,38,96,74,62,19,119,14,192

Foldseek 3Di:
DDDFAEDQDALLVVLVVAAFQAAQEEEEEALQLQCQLVVNDDDPLQACAPPDRSRDNVVVVLVVVLSNLQSVLRRHHALGKYKYKYAWDDHPNDTRGNCVRVVPHQWAFDDKAKEQQPADPDPPPPDPGGRIIIITITGHDCPHQFALVVADPQPSDRYHHDHADPVQPFSDDHALLVLLNRDVTHDDAAGEYEYADQQLNSNVLSCVLRNYGYYYYHNDPVSSVSNVVVNVPDPSDNPRD

B-factor: mean 17.48, std 10.17, range [4.48, 91.25]

Sequence (241 aa):
SFTNKYVVLDSSLEGLRSSLPDNSVQCVVTSPPPYNKLGLREGRPYLGQIIYDTYDDNMMNEDDYQKWQLLQILNEINRILKPGGSAFYNHKDRRFCKRDHPPEKFLSDSSDLELYQTIIWDRGSTVNQNARYFRPYVEKIFWFTKSITPKFHRDRLPEYYFKGVIWRIPPDKRNKHPAPFPAILAEICILTTTEEGDLVLDPFAGSGTTLVAAASSLKRSYLGFDISSSKYQKMFHQRLATSKSKVHLW

Nearest PDB structures (foldseek):
  8s9m-assembly1_A-2  TM=1.004E+00  e=2.142E-52  Adineta vaga
  8s9o-assembly1_B  TM=9.536E-01  e=4.663E-39  Adineta vaga
  8s9o-assembly1_A  TM=9.438E-01  e=5.543E-39  Adineta vaga
  8s9n-assembly1_A-2  TM=9.545E-01  e=2.782E-38  Adineta vaga
  5hfj-assembly4_G  TM=7.663E-01  e=8.300E-13  Helicobacter pylori 26695